Protein AF-A0A1W9L894-F1 (afdb_monomer)

Radius of gyration: 20.33 Å; Cα contacts (8 Å, |Δi|>4): 480; chains: 1; bounding box: 56×42×48 Å

Structure (mmCIF, N/CA/C/O backbone):
data_AF-A0A1W9L894-F1
#
_entry.id   AF-A0A1W9L894-F1
#
loop_
_atom_site.group_PDB
_atom_site.id
_atom_site.type_symbol
_atom_site.label_atom_id
_atom_site.label_alt_id
_atom_site.label_comp_id
_atom_site.label_asym_id
_atom_site.label_entity_id
_atom_site.label_seq_id
_atom_site.pdbx_PDB_ins_code
_atom_site.Cartn_x
_atom_site.Cartn_y
_atom_site.Cartn_z
_atom_site.occupancy
_atom_site.B_iso_or_equiv
_atom_site.auth_seq_id
_atom_site.auth_comp_id
_atom_site.auth_asym_id
_atom_site.auth_atom_id
_atom_site.pdbx_PDB_model_num
ATOM 1 N N . MET A 1 1 ? 22.851 -26.061 -15.746 1.00 48.53 1 MET A N 1
ATOM 2 C CA . MET A 1 1 ? 24.009 -25.728 -14.883 1.00 48.53 1 MET A CA 1
ATOM 3 C C . MET A 1 1 ? 23.726 -24.402 -14.189 1.00 48.53 1 MET A C 1
ATOM 5 O O . MET A 1 1 ? 23.547 -23.416 -14.889 1.00 48.53 1 MET A O 1
ATOM 9 N N . ASN A 1 2 ? 23.648 -24.370 -12.855 1.00 53.56 2 ASN A N 1
ATOM 10 C CA . ASN A 1 2 ? 23.476 -23.120 -12.103 1.00 53.56 2 ASN A CA 1
ATOM 11 C C . ASN A 1 2 ? 24.818 -22.387 -12.005 1.00 53.56 2 ASN A C 1
ATOM 13 O O . ASN A 1 2 ? 25.785 -22.945 -11.485 1.00 53.56 2 ASN A O 1
ATOM 17 N N . LYS A 1 3 ? 24.889 -21.142 -12.485 1.00 59.38 3 LYS A N 1
ATOM 18 C CA . LYS A 1 3 ? 26.087 -20.307 -12.317 1.00 59.38 3 LYS A CA 1
ATOM 19 C C . LYS A 1 3 ? 26.100 -19.703 -10.905 1.00 59.38 3 LYS A C 1
ATOM 21 O O . LYS A 1 3 ? 25.137 -19.067 -10.476 1.00 59.38 3 LYS A O 1
ATOM 26 N N . SER A 1 4 ? 27.184 -19.958 -10.170 1.00 59.28 4 SER A N 1
ATOM 27 C CA . SER A 1 4 ? 27.327 -19.654 -8.738 1.00 59.28 4 SER A CA 1
ATOM 28 C C . SER A 1 4 ? 27.507 -18.157 -8.441 1.00 59.28 4 SER A C 1
ATOM 30 O O . SER A 1 4 ? 28.243 -17.451 -9.128 1.00 59.28 4 SER A O 1
ATOM 32 N N . ILE A 1 5 ? 26.895 -17.708 -7.337 1.00 60.75 5 ILE A N 1
ATOM 33 C CA . ILE A 1 5 ? 27.003 -16.365 -6.721 1.00 60.75 5 ILE A CA 1
ATOM 34 C C . ILE A 1 5 ? 28.444 -16.028 -6.285 1.00 60.75 5 ILE A C 1
ATOM 36 O O . ILE A 1 5 ? 28.770 -14.870 -6.008 1.00 60.75 5 ILE A O 1
ATOM 40 N N . GLN A 1 6 ? 29.312 -17.036 -6.198 1.00 67.19 6 GLN A N 1
ATOM 41 C CA . GLN A 1 6 ? 30.667 -16.905 -5.669 1.00 67.19 6 GLN A CA 1
ATOM 42 C C . GLN A 1 6 ? 31.739 -16.628 -6.729 1.00 67.19 6 GLN A C 1
ATOM 44 O O . GLN A 1 6 ? 32.899 -16.538 -6.356 1.00 67.19 6 GLN A O 1
ATOM 49 N N . ASN A 1 7 ? 31.404 -16.475 -8.018 1.00 76.88 7 ASN A N 1
ATOM 50 C CA . ASN A 1 7 ? 32.406 -16.166 -9.046 1.00 76.88 7 ASN A CA 1
ATOM 51 C C . ASN A 1 7 ? 32.574 -14.635 -9.227 1.00 76.88 7 ASN A C 1
ATOM 53 O O . ASN A 1 7 ? 31.724 -14.007 -9.866 1.00 76.88 7 ASN A O 1
ATOM 57 N N . PRO A 1 8 ? 33.638 -14.008 -8.683 1.00 77.69 8 PRO A N 1
ATOM 58 C CA . PRO A 1 8 ? 33.823 -12.557 -8.745 1.00 77.69 8 PRO A CA 1
ATOM 59 C C . PRO A 1 8 ? 34.072 -12.022 -10.161 1.00 77.69 8 PRO A C 1
ATOM 61 O O . PRO A 1 8 ? 33.595 -10.932 -10.466 1.00 77.69 8 PRO A O 1
ATOM 64 N N . LEU A 1 9 ? 34.732 -12.792 -11.035 1.00 81.00 9 LEU A N 1
ATOM 65 C CA . LEU A 1 9 ? 34.964 -12.406 -12.434 1.00 81.00 9 LEU A CA 1
ATOM 66 C C . LEU A 1 9 ? 33.650 -12.362 -13.218 1.00 81.00 9 LEU A C 1
ATOM 68 O O . LEU A 1 9 ? 33.400 -11.426 -13.973 1.00 81.00 9 LEU A O 1
ATOM 72 N N . LEU A 1 10 ? 32.772 -13.339 -12.970 1.00 80.69 10 LEU A N 1
ATOM 73 C CA . LEU A 1 10 ? 31.433 -13.360 -13.551 1.00 80.69 10 LEU A CA 1
ATOM 74 C C . LEU A 1 10 ? 30.606 -12.155 -13.089 1.00 80.69 10 LEU A C 1
ATOM 76 O O . LEU A 1 10 ? 29.910 -11.552 -13.895 1.00 80.69 10 LEU A O 1
ATOM 80 N N . ILE A 1 11 ? 30.684 -11.786 -11.806 1.00 79.19 11 ILE A N 1
ATOM 81 C CA . ILE A 1 11 ? 29.976 -10.608 -11.286 1.00 79.19 11 ILE A CA 1
ATOM 82 C C . ILE A 1 11 ? 30.472 -9.343 -11.983 1.00 79.19 11 ILE A C 1
ATOM 84 O O . ILE A 1 11 ? 29.651 -8.554 -12.436 1.00 79.19 11 ILE A O 1
ATOM 88 N N . GLU A 1 12 ? 31.785 -9.141 -12.084 1.00 83.62 12 GLU A N 1
ATOM 89 C CA . GLU A 1 12 ? 32.351 -7.937 -12.698 1.00 83.62 12 GLU A CA 1
ATOM 90 C C . GLU A 1 12 ? 31.990 -7.818 -14.183 1.00 83.62 12 GLU A C 1
ATOM 92 O O . GLU A 1 12 ? 31.553 -6.756 -14.622 1.00 83.62 12 GLU A O 1
ATOM 97 N N . GLN A 1 13 ? 32.101 -8.913 -14.937 1.00 85.19 13 GLN A N 1
ATOM 98 C CA . GLN A 1 13 ? 31.738 -8.940 -16.352 1.00 85.19 13 GLN A CA 1
ATOM 99 C C . GLN A 1 13 ? 30.267 -8.555 -16.557 1.00 85.19 13 GLN A C 1
ATOM 101 O O . GLN A 1 13 ? 29.957 -7.650 -17.326 1.00 85.19 13 GLN A O 1
ATOM 106 N N . VAL A 1 14 ? 29.362 -9.202 -15.822 1.00 82.31 14 VAL A N 1
ATOM 107 C CA . VAL A 1 14 ? 27.917 -8.964 -15.948 1.00 82.31 14 VAL A CA 1
ATOM 108 C C . VAL A 1 14 ? 27.562 -7.553 -15.460 1.00 82.31 14 VAL A C 1
ATOM 110 O O . VAL A 1 14 ? 26.660 -6.940 -16.013 1.00 82.31 14 VAL A O 1
ATOM 113 N N . THR A 1 15 ? 28.292 -7.005 -14.479 1.00 81.12 15 THR A N 1
ATOM 114 C CA . THR A 1 15 ? 28.112 -5.616 -14.007 1.00 81.12 15 THR A CA 1
ATOM 115 C C . THR A 1 15 ? 28.415 -4.615 -15.119 1.00 81.12 15 THR A C 1
ATOM 117 O O . THR A 1 15 ? 27.578 -3.762 -15.386 1.00 81.12 15 THR A O 1
ATOM 120 N N . LYS A 1 16 ? 29.536 -4.768 -15.835 1.00 81.44 16 LYS A N 1
ATOM 121 C CA . LYS A 1 16 ? 29.888 -3.883 -16.962 1.00 81.44 16 LYS A CA 1
ATOM 122 C C . LYS A 1 16 ? 28.875 -3.953 -18.102 1.00 81.44 16 LYS A C 1
ATOM 124 O O . LYS A 1 16 ? 28.558 -2.942 -18.719 1.00 81.44 16 LYS A O 1
ATOM 129 N N . GLU A 1 17 ? 28.355 -5.146 -18.383 1.00 82.69 17 GLU A N 1
ATOM 130 C CA . GLU A 1 17 ? 27.317 -5.315 -19.402 1.00 82.69 17 GLU A CA 1
ATOM 131 C C . GLU A 1 17 ? 26.021 -4.606 -18.996 1.00 82.69 17 GLU A C 1
ATOM 133 O O . GLU A 1 17 ? 25.415 -3.935 -19.824 1.00 82.69 17 GLU A O 1
ATOM 138 N N . VAL A 1 18 ? 25.639 -4.689 -17.720 1.00 74.69 18 VAL A N 1
ATOM 139 C CA . VAL A 1 18 ? 24.469 -4.001 -17.163 1.00 74.69 18 VAL A CA 1
ATOM 140 C C . VAL A 1 18 ? 24.633 -2.478 -17.172 1.00 74.69 18 VAL A C 1
ATOM 142 O O . VAL A 1 18 ? 23.699 -1.773 -17.539 1.00 74.69 18 VAL A O 1
ATOM 145 N N . GLU A 1 19 ? 25.813 -1.965 -16.819 1.00 73.50 19 GLU A N 1
ATOM 146 C CA . GLU A 1 19 ? 26.134 -0.528 -16.854 1.00 73.50 19 GLU A CA 1
ATOM 147 C C . GLU A 1 19 ? 26.086 0.056 -18.277 1.00 73.50 19 GLU A C 1
ATOM 149 O O . GLU A 1 19 ? 25.898 1.257 -18.452 1.00 73.50 19 GLU A O 1
ATOM 154 N N . SER A 1 20 ? 26.236 -0.788 -19.304 1.00 74.50 20 SER A N 1
ATOM 155 C CA . SER A 1 20 ? 26.145 -0.373 -20.709 1.00 74.50 20 SER A CA 1
ATOM 156 C C . SER A 1 20 ? 24.707 -0.221 -21.228 1.00 74.50 20 SER A C 1
ATOM 158 O O . SER A 1 20 ? 24.500 0.333 -22.313 1.00 74.50 20 SER A O 1
ATOM 160 N N . LEU A 1 21 ? 23.712 -0.706 -20.475 1.00 70.19 21 LEU A N 1
ATOM 161 C CA . LEU A 1 21 ? 22.304 -0.701 -20.873 1.00 70.19 21 LEU A CA 1
ATOM 162 C C . LEU A 1 21 ? 21.696 0.685 -20.657 1.00 70.19 21 LEU A C 1
ATOM 164 O O . LEU A 1 21 ? 21.834 1.288 -19.595 1.00 70.19 21 LEU A O 1
ATOM 168 N N . LYS A 1 22 ? 21.012 1.197 -21.683 1.00 59.44 22 LYS A N 1
ATOM 169 C CA . LYS A 1 22 ? 20.518 2.583 -21.707 1.00 59.44 22 LYS A CA 1
ATOM 170 C C . LYS A 1 22 ? 19.043 2.708 -21.353 1.00 59.44 22 LYS A C 1
ATOM 172 O O . LYS A 1 22 ? 18.586 3.804 -21.044 1.00 59.44 22 LYS A O 1
ATOM 177 N N . THR A 1 23 ? 18.297 1.609 -21.422 1.00 54.12 23 THR A N 1
ATOM 178 C CA . THR A 1 23 ? 16.850 1.592 -21.203 1.00 54.12 23 THR A CA 1
ATOM 179 C C . THR A 1 23 ? 16.442 0.469 -20.249 1.00 54.12 23 THR A C 1
ATOM 181 O O . THR A 1 23 ? 17.139 -0.539 -20.102 1.00 54.12 23 THR A O 1
ATOM 184 N N . GLY A 1 24 ? 15.277 0.616 -19.609 1.00 53.41 24 GLY A N 1
ATOM 185 C CA . GLY A 1 24 ? 14.685 -0.449 -18.791 1.00 53.41 24 GLY A CA 1
ATOM 186 C C . GLY A 1 24 ? 14.319 -1.704 -19.600 1.00 53.41 24 GLY A C 1
ATOM 187 O O . GLY A 1 24 ? 14.354 -2.812 -19.065 1.00 53.41 24 GLY A O 1
ATOM 188 N N . GLU A 1 25 ? 14.032 -1.548 -20.896 1.00 52.69 25 GLU A N 1
ATOM 189 C CA . GLU A 1 25 ? 13.766 -2.652 -21.825 1.00 52.69 25 GLU A CA 1
ATOM 190 C C . GLU A 1 25 ? 15.034 -3.471 -22.115 1.00 52.69 25 GLU A C 1
ATOM 192 O O . GLU A 1 25 ? 15.002 -4.704 -22.062 1.00 52.69 25 GLU A O 1
ATOM 197 N N . ASP A 1 26 ? 16.167 -2.798 -22.343 1.00 62.00 26 ASP A N 1
ATOM 198 C CA . ASP A 1 26 ? 17.469 -3.450 -22.518 1.00 62.00 26 ASP A CA 1
ATOM 199 C C . ASP A 1 26 ? 17.859 -4.228 -21.258 1.00 62.00 26 ASP A C 1
ATOM 201 O O . ASP A 1 26 ? 18.274 -5.389 -21.337 1.00 62.00 26 ASP A O 1
ATOM 205 N N . LEU A 1 27 ? 17.652 -3.614 -20.086 1.00 68.31 27 LEU A N 1
ATOM 206 C CA . LEU A 1 27 ? 17.880 -4.244 -18.789 1.00 68.31 27 LEU A CA 1
ATOM 207 C C . LEU A 1 27 ? 17.039 -5.507 -18.608 1.00 68.31 27 LEU A C 1
ATOM 209 O O . LEU A 1 27 ? 17.557 -6.540 -18.187 1.00 68.31 27 LEU A O 1
ATOM 213 N N . TYR A 1 28 ? 15.764 -5.483 -18.978 1.00 62.12 28 TYR A N 1
ATOM 214 C CA . TYR A 1 28 ? 14.935 -6.679 -18.906 1.00 62.12 28 TYR A CA 1
ATOM 215 C C . TYR A 1 28 ? 15.383 -7.795 -19.836 1.00 62.12 28 TYR A C 1
ATOM 217 O O . TYR A 1 28 ? 15.539 -8.934 -19.393 1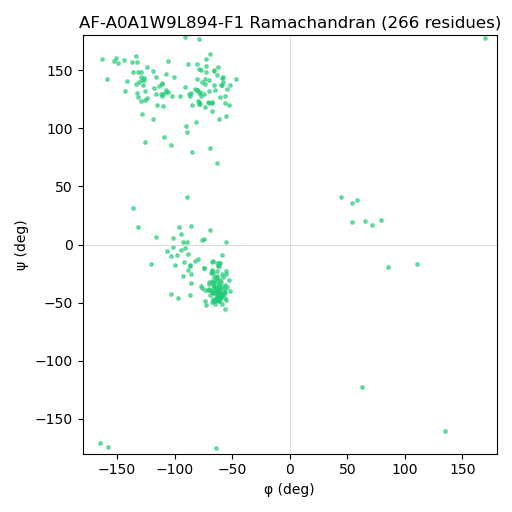.00 62.12 28 TYR A O 1
ATOM 225 N N . ARG A 1 29 ? 15.575 -7.488 -21.126 1.00 66.75 29 ARG A N 1
ATOM 226 C CA . ARG A 1 29 ? 15.983 -8.485 -22.124 1.00 66.75 29 ARG A CA 1
ATOM 227 C C . ARG A 1 29 ? 17.285 -9.146 -21.702 1.00 66.75 29 ARG A C 1
ATOM 229 O O . ARG A 1 29 ? 17.418 -10.368 -21.787 1.00 66.75 29 ARG A O 1
ATOM 236 N N . PHE A 1 30 ? 18.203 -8.342 -21.172 1.00 76.31 30 PHE A N 1
ATOM 237 C CA . PHE A 1 30 ? 19.426 -8.819 -20.559 1.00 76.31 30 PHE A CA 1
ATOM 238 C C . PHE A 1 30 ? 19.144 -9.814 -19.427 1.00 76.31 30 PHE A C 1
ATOM 240 O O . PHE A 1 30 ? 19.619 -10.947 -19.469 1.00 76.31 30 PHE A O 1
ATOM 247 N N . LEU A 1 31 ? 18.340 -9.440 -18.434 1.00 69.94 31 LEU A N 1
ATOM 248 C CA . LEU A 1 31 ? 18.065 -10.283 -17.266 1.00 69.94 31 LEU A CA 1
ATOM 249 C C . LEU A 1 31 ? 17.335 -11.577 -17.616 1.00 69.94 31 LEU A C 1
ATOM 251 O O . LEU A 1 31 ? 17.682 -12.627 -17.075 1.00 69.94 31 LEU A O 1
ATOM 255 N N . MET A 1 32 ? 16.371 -11.522 -18.534 1.00 65.19 32 MET A N 1
ATOM 256 C CA . MET A 1 32 ? 15.657 -12.702 -19.022 1.00 65.19 32 MET A CA 1
ATOM 257 C C . MET A 1 32 ? 16.606 -13.652 -19.746 1.00 65.19 32 MET A C 1
ATOM 259 O O . MET A 1 32 ? 16.656 -14.834 -19.408 1.00 65.19 32 MET A O 1
ATOM 263 N N . SER A 1 33 ? 17.450 -13.123 -20.637 1.00 75.06 33 SER A N 1
ATOM 264 C CA . SER A 1 33 ? 18.507 -13.899 -21.290 1.00 75.06 33 SER A CA 1
ATOM 265 C C . SER A 1 33 ? 19.463 -14.529 -20.270 1.00 75.06 33 SER A C 1
ATOM 267 O O . SER A 1 33 ? 19.807 -15.708 -20.367 1.00 75.06 33 SER A O 1
ATOM 269 N N . ARG A 1 34 ? 19.872 -13.801 -19.221 1.00 77.81 34 ARG A N 1
ATOM 270 C CA . ARG A 1 34 ? 20.726 -14.362 -18.159 1.00 77.81 34 ARG A CA 1
ATOM 271 C C . ARG A 1 34 ? 20.010 -15.441 -17.348 1.00 77.81 34 ARG A C 1
ATOM 273 O O . ARG A 1 34 ? 20.621 -16.468 -17.056 1.00 77.81 34 ARG A O 1
ATOM 280 N N . LYS A 1 35 ? 18.724 -15.276 -17.042 1.00 67.56 35 LYS A N 1
ATOM 281 C CA . LYS A 1 35 ? 17.924 -16.302 -16.361 1.00 67.56 35 LYS A CA 1
ATOM 282 C C . LYS A 1 35 ? 17.830 -17.588 -17.189 1.00 67.56 35 LYS A C 1
ATOM 284 O O . LYS A 1 35 ? 18.074 -18.667 -16.653 1.00 67.56 35 LYS A O 1
ATOM 289 N N . GLU A 1 36 ? 17.552 -17.483 -18.488 1.00 71.19 36 GLU A N 1
ATOM 290 C CA . GLU A 1 36 ? 17.526 -18.630 -19.413 1.00 71.19 36 GL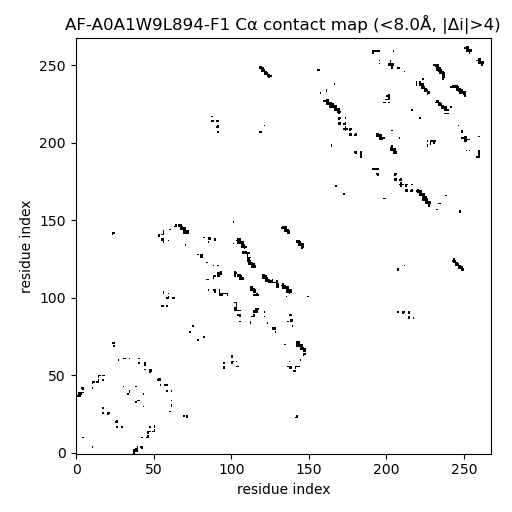U A CA 1
ATOM 291 C C . GLU A 1 36 ? 18.886 -19.335 -19.498 1.00 71.19 36 GLU A C 1
ATOM 293 O O . GLU A 1 36 ? 18.960 -20.557 -19.603 1.00 71.19 36 GLU A O 1
ATOM 298 N N . ASN A 1 37 ? 19.970 -18.578 -19.324 1.00 76.50 37 ASN A N 1
ATOM 299 C CA . ASN A 1 37 ? 21.338 -19.086 -19.259 1.00 76.50 37 ASN A CA 1
ATOM 300 C C . ASN A 1 37 ? 21.782 -19.552 -17.852 1.00 76.50 37 ASN A C 1
ATOM 302 O O . ASN A 1 37 ? 22.983 -19.708 -17.601 1.00 76.50 37 ASN A O 1
ATOM 306 N N . GLY A 1 38 ? 20.845 -19.771 -16.920 1.00 72.19 38 GLY A N 1
ATOM 307 C CA . GLY A 1 38 ? 21.106 -20.397 -15.616 1.00 72.19 38 GLY A CA 1
ATOM 308 C C . GLY A 1 38 ? 21.719 -19.480 -14.551 1.00 72.19 38 GLY A C 1
ATOM 309 O O . GLY A 1 38 ? 22.341 -19.968 -13.601 1.00 72.19 38 GLY A O 1
ATOM 310 N N . TYR A 1 39 ? 21.585 -18.158 -14.700 1.00 75.31 39 TYR A N 1
ATOM 311 C CA . TYR A 1 39 ? 21.987 -17.194 -13.674 1.00 75.31 39 TYR A CA 1
ATOM 312 C C . TYR A 1 39 ? 20.922 -17.145 -12.576 1.00 75.31 39 TYR A C 1
ATOM 314 O O . TYR A 1 39 ? 19.729 -17.024 -12.848 1.00 75.31 39 TYR A O 1
ATOM 322 N N . THR A 1 40 ? 21.355 -17.232 -11.319 1.00 70.44 40 THR A N 1
ATOM 323 C CA . THR A 1 40 ? 20.442 -17.209 -10.168 1.00 70.44 40 THR A CA 1
ATOM 324 C C . THR A 1 40 ? 19.994 -15.787 -9.832 1.00 70.44 40 THR A C 1
ATOM 326 O O . THR A 1 40 ? 20.754 -14.830 -10.002 1.00 70.44 40 THR A O 1
ATOM 329 N N . SER A 1 41 ? 18.793 -15.645 -9.264 1.00 64.19 41 SER A N 1
ATOM 330 C CA . SER A 1 41 ? 18.258 -14.353 -8.808 1.00 64.19 41 SER A CA 1
ATOM 331 C C . SER A 1 41 ? 19.204 -13.647 -7.832 1.00 64.19 41 SER A C 1
ATOM 333 O O . SER A 1 41 ? 19.393 -12.440 -7.909 1.00 64.19 41 SER A O 1
ATOM 335 N N . ALA A 1 42 ? 19.879 -14.399 -6.960 1.00 66.50 42 ALA A N 1
ATOM 336 C CA . ALA A 1 42 ? 20.835 -13.846 -6.005 1.00 66.50 42 ALA A CA 1
ATOM 337 C C . ALA A 1 42 ? 22.133 -13.329 -6.659 1.00 66.50 42 ALA A C 1
ATOM 339 O O . ALA A 1 42 ? 22.686 -12.325 -6.207 1.00 66.50 42 ALA A O 1
ATOM 340 N N . LEU A 1 43 ? 22.609 -13.966 -7.738 1.00 72.56 43 LEU A N 1
ATOM 341 C CA . LEU A 1 43 ? 23.748 -13.465 -8.514 1.00 72.56 43 LEU A CA 1
ATOM 342 C C . LEU A 1 43 ? 23.375 -12.153 -9.213 1.00 72.56 43 LEU A C 1
ATOM 344 O O . LEU A 1 43 ? 24.118 -11.177 -9.117 1.00 72.56 43 LEU A O 1
ATOM 348 N N . LEU A 1 44 ? 22.206 -12.117 -9.858 1.00 71.12 44 LEU A N 1
ATOM 349 C CA . LEU A 1 44 ? 21.707 -10.924 -10.540 1.00 71.12 44 LEU A CA 1
ATOM 350 C C . LEU A 1 44 ? 21.491 -9.771 -9.549 1.00 71.12 44 LEU A C 1
ATOM 352 O O . LEU A 1 44 ? 22.019 -8.688 -9.768 1.00 71.12 44 LEU A O 1
ATOM 356 N N . SER A 1 45 ? 20.875 -10.008 -8.387 1.00 68.19 45 SER A N 1
ATOM 357 C CA . SER A 1 45 ? 20.741 -8.988 -7.331 1.00 68.19 45 SER A CA 1
ATOM 358 C C . SER A 1 45 ? 22.082 -8.400 -6.869 1.00 68.19 45 SER A C 1
ATOM 360 O O . SER A 1 45 ? 22.161 -7.215 -6.534 1.00 68.19 45 SER A O 1
ATOM 362 N N . LYS A 1 46 ? 23.154 -9.203 -6.845 1.00 72.69 46 LYS A N 1
ATOM 363 C CA . LYS A 1 46 ? 24.500 -8.750 -6.460 1.00 72.69 46 LYS A CA 1
ATOM 364 C C . LYS A 1 46 ? 25.154 -7.886 -7.541 1.00 72.69 46 LYS A C 1
ATOM 366 O O . LYS A 1 46 ? 25.792 -6.894 -7.198 1.00 72.69 46 LYS A O 1
ATOM 371 N N . VAL A 1 47 ? 24.967 -8.241 -8.812 1.00 75.75 47 VAL A N 1
ATOM 372 C CA . VAL A 1 47 ? 25.408 -7.447 -9.971 1.00 75.75 47 VAL A CA 1
ATOM 373 C C . VAL A 1 47 ? 24.725 -6.079 -9.971 1.00 75.75 47 VAL A C 1
ATOM 375 O O . VAL A 1 47 ? 25.397 -5.056 -10.024 1.00 75.75 47 VAL A O 1
ATOM 378 N N . MET A 1 48 ? 23.405 -6.052 -9.798 1.00 69.62 48 MET A N 1
ATOM 379 C CA . MET A 1 48 ? 22.619 -4.813 -9.813 1.00 69.62 48 MET A CA 1
ATOM 380 C C . MET A 1 48 ? 23.010 -3.866 -8.679 1.00 69.62 48 MET A C 1
ATOM 382 O O . MET A 1 48 ? 23.215 -2.677 -8.907 1.00 69.62 48 MET A O 1
ATOM 386 N N . LYS A 1 49 ? 23.216 -4.408 -7.467 1.00 68.69 49 LYS A N 1
ATOM 387 C CA . LYS A 1 49 ? 23.724 -3.629 -6.327 1.00 68.69 49 LYS A CA 1
ATOM 388 C C . LYS A 1 49 ? 25.074 -2.975 -6.643 1.00 68.69 49 LYS A C 1
ATOM 390 O O . LYS A 1 49 ? 25.338 -1.880 -6.159 1.00 68.69 49 LYS A O 1
ATOM 395 N N . ARG A 1 50 ? 25.934 -3.663 -7.397 1.00 73.19 50 ARG A N 1
ATOM 396 C CA . ARG A 1 50 ? 27.270 -3.176 -7.753 1.00 73.19 50 ARG A CA 1
ATOM 397 C C . ARG A 1 50 ? 27.227 -2.121 -8.859 1.00 73.19 50 ARG A C 1
ATOM 399 O O . ARG A 1 50 ? 27.984 -1.169 -8.768 1.00 73.19 50 ARG A O 1
ATOM 406 N N . ALA A 1 51 ? 26.306 -2.254 -9.811 1.00 66.12 51 ALA A N 1
ATOM 407 C CA . ALA A 1 51 ? 26.059 -1.281 -10.878 1.00 66.12 51 ALA A CA 1
ATOM 408 C C . ALA A 1 51 ? 25.321 -0.009 -10.404 1.00 66.12 51 ALA A C 1
ATOM 410 O O . ALA A 1 51 ? 24.923 0.807 -11.226 1.00 66.12 51 ALA A O 1
ATOM 411 N N . HIS A 1 52 ? 25.061 0.139 -9.097 1.00 65.44 52 HIS A N 1
ATOM 412 C CA . HIS A 1 52 ? 24.238 1.215 -8.526 1.00 65.44 52 HIS A CA 1
ATOM 413 C C . HIS A 1 52 ? 22.833 1.344 -9.135 1.00 65.44 52 HIS A C 1
ATOM 415 O O . HIS A 1 52 ? 22.170 2.364 -8.964 1.00 65.44 52 HIS A O 1
ATOM 421 N N . LEU A 1 53 ? 22.343 0.294 -9.793 1.00 57.53 53 LEU A N 1
ATOM 422 C CA . LEU A 1 53 ? 20.984 0.262 -10.304 1.00 57.53 53 LEU A CA 1
ATOM 423 C C . LEU A 1 53 ? 20.024 -0.097 -9.166 1.00 57.53 53 LEU A C 1
ATOM 425 O O . LEU A 1 53 ? 20.363 -0.929 -8.311 1.00 57.53 53 LEU A O 1
ATOM 429 N N . PRO A 1 54 ? 18.824 0.510 -9.125 1.00 49.69 54 PRO A N 1
ATOM 430 C CA . PRO A 1 54 ? 17.854 0.208 -8.089 1.00 49.69 54 PRO A CA 1
ATOM 431 C C . PRO A 1 54 ? 17.566 -1.298 -8.098 1.00 49.69 54 PRO A C 1
ATOM 433 O O . PRO A 1 54 ? 17.133 -1.861 -9.098 1.00 49.69 54 PRO A O 1
ATOM 436 N N . LYS A 1 55 ? 17.809 -1.970 -6.961 1.00 43.94 55 LYS A N 1
ATOM 437 C CA . LYS A 1 55 ? 17.480 -3.400 -6.755 1.00 43.94 55 LYS A CA 1
ATOM 438 C C . LYS A 1 55 ? 16.002 -3.711 -7.019 1.00 43.94 55 LYS A C 1
ATOM 440 O O . LYS A 1 55 ? 15.621 -4.863 -7.227 1.00 43.94 55 LYS A O 1
ATOM 445 N N . VAL A 1 56 ? 15.185 -2.677 -6.908 1.00 42.72 56 VAL A N 1
ATOM 446 C CA . VAL A 1 56 ? 13.753 -2.738 -6.693 1.00 42.72 56 VAL A CA 1
ATOM 447 C C . VAL A 1 56 ? 13.076 -2.912 -8.053 1.00 42.72 56 VAL A C 1
ATOM 449 O O . VAL A 1 56 ? 13.296 -2.132 -8.968 1.00 42.72 56 VAL A O 1
ATOM 452 N N . GLY A 1 57 ? 12.330 -4.003 -8.218 1.00 44.59 57 GLY A N 1
ATOM 453 C CA . GLY A 1 57 ? 11.618 -4.345 -9.459 1.00 44.59 57 GLY A CA 1
ATOM 454 C C . GLY A 1 57 ? 12.136 -5.524 -10.250 1.00 44.59 57 GLY A C 1
ATOM 455 O O . GLY A 1 57 ? 11.384 -6.139 -10.994 1.00 44.59 57 GLY A O 1
ATOM 456 N N . LEU A 1 58 ? 13.356 -5.962 -9.979 1.00 49.81 58 LEU A N 1
ATOM 457 C CA . LEU A 1 58 ? 14.001 -7.011 -10.766 1.00 49.81 58 LEU A CA 1
ATOM 458 C C . LEU A 1 58 ? 13.632 -8.419 -10.294 1.00 49.81 58 LEU A C 1
ATOM 460 O O . LEU A 1 58 ? 13.508 -9.335 -11.102 1.00 49.81 58 LEU A O 1
ATOM 464 N N . ILE A 1 59 ? 13.409 -8.602 -8.988 1.00 48.16 59 ILE A N 1
ATOM 465 C CA . ILE A 1 59 ? 12.953 -9.882 -8.428 1.00 48.16 59 ILE A CA 1
ATOM 466 C C . ILE A 1 59 ? 11.562 -10.244 -8.974 1.00 48.16 59 ILE A C 1
ATOM 468 O O . ILE A 1 59 ? 11.401 -11.384 -9.418 1.00 48.16 59 ILE A O 1
ATOM 472 N N . PRO A 1 60 ? 10.593 -9.311 -9.049 1.00 48.25 60 PRO A N 1
ATOM 473 C CA . PRO A 1 60 ? 9.351 -9.560 -9.767 1.00 48.25 60 PRO A CA 1
ATOM 474 C C . PRO A 1 60 ? 9.536 -9.876 -11.254 1.00 48.25 60 PRO A C 1
ATOM 476 O O . PRO A 1 60 ? 8.989 -10.874 -11.709 1.00 48.25 60 PRO A O 1
ATOM 479 N N . MET A 1 61 ? 10.374 -9.133 -11.990 1.00 51.69 61 MET A N 1
ATOM 480 C CA . MET A 1 61 ? 10.654 -9.403 -13.416 1.00 51.69 61 MET A CA 1
ATOM 481 C C . MET A 1 61 ? 11.248 -10.793 -13.657 1.00 51.69 61 MET A C 1
ATOM 483 O O . MET A 1 61 ? 10.925 -11.454 -14.639 1.00 51.69 61 MET A O 1
ATOM 487 N N . LEU A 1 62 ? 12.113 -11.256 -12.752 1.00 49.28 62 LEU A N 1
ATOM 488 C CA . LEU A 1 62 ? 12.753 -12.565 -12.842 1.00 49.28 62 LEU A CA 1
ATOM 489 C C . LEU A 1 62 ? 11.813 -13.717 -12.499 1.00 49.28 62 LEU A C 1
ATOM 491 O O . LEU A 1 62 ? 12.114 -14.840 -12.882 1.00 49.28 62 LEU A O 1
ATOM 495 N N . HIS A 1 63 ? 10.710 -13.494 -11.789 1.00 50.22 63 HIS A N 1
ATOM 496 C CA . HIS A 1 63 ? 9.720 -14.540 -11.485 1.00 50.22 63 HIS A CA 1
ATOM 497 C C . HIS A 1 63 ? 8.431 -14.381 -12.291 1.00 50.22 63 HIS A C 1
ATOM 499 O O . HIS A 1 63 ? 7.583 -15.270 -12.263 1.00 50.22 63 HIS A O 1
ATOM 505 N N . ALA A 1 64 ? 8.326 -13.294 -13.050 1.00 49.12 64 ALA A N 1
ATOM 506 C CA . ALA A 1 64 ? 7.237 -13.035 -13.956 1.00 49.12 64 ALA A CA 1
ATOM 507 C C . ALA A 1 64 ? 7.094 -14.130 -15.030 1.00 49.12 64 ALA A C 1
ATOM 509 O O . ALA A 1 64 ? 8.096 -14.649 -15.544 1.00 49.12 64 ALA A O 1
ATOM 510 N N . PRO A 1 65 ? 5.854 -14.473 -15.410 1.00 51.22 65 PRO A N 1
ATOM 511 C CA . PRO A 1 65 ? 5.589 -15.350 -16.543 1.00 51.22 65 PRO A CA 1
ATOM 512 C C . PRO A 1 65 ? 6.103 -14.738 -17.857 1.00 51.22 65 PRO A C 1
ATOM 514 O O . PRO A 1 65 ? 6.183 -13.523 -18.011 1.00 51.22 65 PRO A O 1
ATOM 517 N N . LYS A 1 66 ? 6.440 -15.594 -18.834 1.00 49.00 66 LYS A N 1
ATOM 518 C CA . LYS A 1 66 ? 7.038 -15.214 -20.136 1.00 49.00 66 LYS A CA 1
ATOM 519 C C . LYS A 1 66 ? 6.188 -14.254 -20.988 1.00 49.00 66 LYS A C 1
ATOM 521 O O . LYS A 1 66 ? 6.657 -13.780 -22.014 1.00 49.00 66 LYS A O 1
ATOM 526 N N . THR A 1 67 ? 4.946 -14.000 -20.591 1.00 48.09 67 THR A N 1
ATOM 527 C CA . THR A 1 67 ? 3.967 -13.148 -21.277 1.00 48.09 67 THR A CA 1
ATOM 528 C C . THR A 1 67 ? 4.022 -11.680 -20.850 1.00 48.09 67 THR A C 1
ATOM 530 O O . THR A 1 67 ? 3.212 -10.881 -21.315 1.00 48.09 67 THR A O 1
ATOM 533 N N . LEU A 1 68 ? 4.950 -11.317 -19.963 1.00 50.81 68 LEU A N 1
ATOM 534 C CA . LEU A 1 68 ? 5.030 -9.984 -19.390 1.00 50.81 68 LEU A CA 1
ATOM 535 C C . LEU A 1 68 ? 5.425 -8.939 -20.451 1.00 50.81 68 LEU A C 1
ATOM 537 O O . LEU A 1 68 ? 6.535 -8.972 -20.985 1.00 50.81 68 LEU A O 1
ATOM 541 N N . LYS A 1 69 ? 4.522 -8.000 -20.758 1.00 54.53 69 LYS A N 1
ATOM 542 C CA . LYS A 1 69 ? 4.850 -6.837 -21.595 1.00 54.53 69 LYS A CA 1
ATOM 543 C C . LYS A 1 69 ? 5.558 -5.792 -20.737 1.00 54.53 69 LYS A C 1
ATOM 545 O O . LYS A 1 69 ? 5.093 -5.473 -19.643 1.00 54.53 69 LYS A O 1
ATOM 550 N N . ILE A 1 70 ? 6.668 -5.259 -21.238 1.00 55.69 70 ILE A N 1
ATOM 551 C CA . ILE A 1 70 ? 7.284 -4.060 -20.667 1.00 55.69 70 ILE A CA 1
ATOM 552 C C . ILE A 1 70 ? 6.650 -2.853 -21.307 1.00 55.69 70 ILE A C 1
ATOM 554 O O . ILE A 1 70 ? 6.578 -2.768 -22.532 1.00 55.69 70 ILE A O 1
ATOM 558 N N . VAL A 1 71 ? 6.211 -1.936 -20.458 1.00 57.53 71 VAL A N 1
ATOM 559 C CA . VAL A 1 71 ? 5.644 -0.668 -20.883 1.00 57.53 71 VAL A CA 1
ATOM 560 C C . VAL A 1 71 ? 6.697 0.412 -20.611 1.00 57.53 71 VAL A C 1
ATOM 562 O O . VAL A 1 71 ? 7.308 0.413 -19.539 1.00 57.53 71 VAL A O 1
ATOM 565 N N . PRO A 1 72 ? 7.000 1.293 -21.579 1.00 55.34 72 PRO A N 1
ATOM 566 C CA . PRO A 1 72 ? 7.846 2.452 -21.330 1.00 55.34 72 PRO A CA 1
ATOM 567 C C . PRO A 1 72 ? 7.243 3.321 -20.225 1.00 55.34 72 PRO A C 1
ATOM 569 O O . PRO A 1 72 ? 6.027 3.487 -20.165 1.00 55.34 72 PRO A O 1
ATOM 572 N N . PHE A 1 73 ? 8.088 3.915 -19.382 1.00 62.16 73 PHE A N 1
ATOM 573 C CA . PHE A 1 73 ? 7.605 4.836 -18.359 1.00 62.16 73 PHE A CA 1
ATOM 574 C C . PHE A 1 73 ? 6.864 6.024 -18.983 1.00 62.16 73 PHE A C 1
ATOM 576 O O . PHE A 1 73 ? 7.385 6.629 -19.930 1.00 62.16 73 PHE A O 1
ATOM 583 N N . PRO A 1 74 ? 5.717 6.436 -18.417 1.00 65.12 74 PRO A N 1
ATOM 584 C CA . PRO A 1 74 ? 5.196 7.760 -18.704 1.00 65.12 74 PRO A CA 1
ATOM 585 C C . PRO A 1 74 ? 6.241 8.800 -18.284 1.00 65.12 74 PRO A C 1
ATOM 587 O O . PRO A 1 74 ? 6.874 8.678 -17.237 1.00 65.12 74 PRO A O 1
ATOM 590 N N . LYS A 1 75 ? 6.461 9.833 -19.100 1.00 69.06 75 LYS A N 1
ATOM 591 C CA . LYS A 1 75 ? 7.440 10.874 -18.760 1.00 69.06 75 LYS A CA 1
ATOM 592 C C . LYS A 1 75 ? 7.029 11.556 -17.458 1.00 69.06 75 LYS A C 1
ATOM 594 O O . LYS A 1 75 ? 5.905 12.053 -17.357 1.00 69.06 75 LYS A O 1
ATOM 599 N N . ARG A 1 76 ? 7.948 11.609 -16.490 1.00 71.31 76 ARG A N 1
ATOM 600 C CA . ARG A 1 76 ? 7.694 12.153 -15.147 1.00 71.31 76 ARG A CA 1
ATOM 601 C C . ARG A 1 76 ? 7.183 13.589 -15.182 1.00 71.31 76 ARG A C 1
ATOM 603 O O . ARG A 1 76 ? 6.235 13.907 -14.476 1.00 71.31 76 ARG A O 1
ATOM 610 N N . ASP A 1 77 ? 7.753 14.417 -16.048 1.00 73.31 77 ASP A N 1
ATOM 611 C CA . ASP A 1 77 ? 7.403 15.837 -16.183 1.00 73.31 77 ASP A CA 1
ATOM 612 C C . ASP A 1 77 ? 5.944 16.034 -16.632 1.00 73.31 77 ASP A C 1
ATOM 614 O O . ASP A 1 77 ? 5.286 16.994 -16.242 1.00 73.31 77 ASP A O 1
ATOM 618 N N . GLU A 1 78 ? 5.428 15.093 -17.425 1.00 77.12 78 GLU A N 1
ATOM 619 C CA . GLU A 1 78 ? 4.069 15.105 -17.974 1.00 77.12 78 GLU A CA 1
ATOM 620 C C . GLU A 1 78 ? 3.066 14.365 -17.061 1.00 77.12 78 GLU A C 1
ATOM 622 O O . GLU A 1 78 ? 1.860 14.521 -17.227 1.00 77.12 78 GLU A O 1
ATOM 627 N N . ASN A 1 79 ? 3.550 13.573 -16.093 1.00 76.38 79 ASN A N 1
ATOM 628 C CA . ASN A 1 79 ? 2.753 12.637 -15.282 1.00 76.38 79 ASN A CA 1
ATOM 629 C C . ASN A 1 79 ? 3.125 12.692 -13.785 1.00 76.38 79 ASN A C 1
ATOM 631 O O . ASN A 1 79 ? 3.092 11.688 -13.074 1.00 76.38 79 ASN A O 1
ATOM 635 N N . ALA A 1 80 ? 3.542 13.858 -13.287 1.00 77.06 80 ALA A N 1
ATOM 636 C CA . ALA A 1 80 ? 4.075 14.006 -11.929 1.00 77.06 80 ALA A CA 1
ATOM 637 C C . ALA A 1 80 ? 3.092 13.555 -10.830 1.00 77.06 80 ALA A C 1
ATOM 639 O O . ALA A 1 80 ? 3.503 13.124 -9.754 1.00 77.06 80 ALA A O 1
ATOM 640 N N . ASP A 1 81 ? 1.791 13.631 -11.095 1.00 78.31 81 ASP A N 1
ATOM 641 C CA . ASP A 1 81 ? 0.726 13.214 -10.191 1.00 78.31 81 ASP A CA 1
ATOM 642 C C . ASP A 1 81 ? 0.725 11.703 -9.920 1.00 78.31 81 ASP A C 1
ATOM 644 O O . ASP A 1 81 ? 0.728 11.313 -8.752 1.00 78.31 81 ASP A O 1
ATOM 648 N N . ILE A 1 82 ? 0.797 10.847 -10.947 1.00 78.81 82 ILE A N 1
ATOM 649 C CA . ILE A 1 82 ? 0.880 9.391 -10.737 1.00 78.81 82 ILE A CA 1
ATOM 650 C C . ILE A 1 82 ? 2.191 9.001 -10.057 1.00 78.81 82 ILE A C 1
ATOM 652 O O . ILE A 1 82 ? 2.179 8.147 -9.173 1.00 78.81 82 ILE A O 1
ATOM 656 N N . TYR A 1 83 ? 3.302 9.670 -10.376 1.00 77.50 83 TYR A N 1
ATOM 657 C CA . TYR A 1 83 ? 4.570 9.440 -9.680 1.00 77.50 83 TYR A CA 1
ATOM 658 C C . TYR A 1 83 ? 4.454 9.751 -8.188 1.00 77.50 83 TYR A C 1
ATOM 660 O O . TYR A 1 83 ? 4.832 8.921 -7.368 1.00 77.50 83 TYR A O 1
ATOM 668 N N . ASN A 1 84 ? 3.853 10.885 -7.821 1.00 79.75 84 ASN A N 1
ATOM 669 C CA . ASN A 1 84 ? 3.626 11.235 -6.417 1.00 79.75 84 ASN A CA 1
ATOM 670 C C . ASN A 1 84 ? 2.741 10.202 -5.701 1.00 79.75 84 ASN A C 1
ATOM 672 O O . ASN A 1 84 ? 2.998 9.858 -4.546 1.00 79.75 84 ASN A O 1
ATOM 676 N N . VAL A 1 85 ? 1.710 9.692 -6.382 1.00 81.69 85 VAL A N 1
ATOM 677 C CA . VAL A 1 85 ? 0.817 8.649 -5.856 1.00 81.69 85 VAL A CA 1
ATOM 678 C C . VAL A 1 85 ? 1.577 7.336 -5.647 1.00 81.69 85 VAL A C 1
ATOM 680 O O . VAL A 1 85 ? 1.497 6.747 -4.569 1.00 81.69 85 VAL A O 1
ATOM 683 N N . VAL A 1 86 ? 2.350 6.884 -6.637 1.00 79.56 86 VAL A N 1
ATOM 684 C CA . VAL A 1 86 ? 3.147 5.654 -6.537 1.00 79.56 86 VAL A CA 1
ATOM 685 C C . VAL A 1 86 ? 4.211 5.790 -5.446 1.00 79.56 86 VAL A C 1
ATOM 687 O O . VAL A 1 86 ? 4.291 4.923 -4.578 1.00 79.56 86 VAL A O 1
ATOM 690 N N . GLU A 1 87 ? 4.971 6.888 -5.413 1.00 79.50 87 GLU A N 1
ATOM 691 C CA . GLU A 1 87 ? 5.962 7.167 -4.361 1.00 79.50 87 GLU A CA 1
ATOM 692 C C . GLU A 1 87 ? 5.339 7.161 -2.966 1.00 79.50 87 GLU A C 1
ATOM 694 O O . GLU A 1 87 ? 5.941 6.659 -2.015 1.00 79.50 87 GLU A O 1
ATOM 699 N N . ALA A 1 88 ? 4.122 7.694 -2.832 1.00 76.69 88 ALA A N 1
ATOM 700 C CA . ALA A 1 88 ? 3.396 7.666 -1.574 1.00 76.69 88 ALA A CA 1
ATOM 701 C C . ALA A 1 88 ? 3.006 6.238 -1.165 1.00 76.69 88 ALA A C 1
ATOM 703 O O . ALA A 1 88 ? 3.029 5.943 0.024 1.00 76.69 88 ALA A O 1
ATOM 704 N N . LEU A 1 89 ? 2.693 5.349 -2.113 1.00 80.00 89 LEU A N 1
ATOM 705 C CA . LEU A 1 89 ? 2.236 3.979 -1.848 1.00 80.00 89 LEU A CA 1
ATOM 706 C C . LEU A 1 89 ? 3.364 2.955 -1.659 1.00 80.00 89 LEU A C 1
ATOM 708 O O . LEU A 1 89 ? 3.157 1.946 -0.980 1.00 80.00 89 LEU A O 1
ATOM 712 N N . LEU A 1 90 ? 4.553 3.192 -2.221 1.00 74.50 90 LEU A N 1
ATOM 713 C CA . LEU A 1 90 ? 5.690 2.266 -2.136 1.00 74.50 90 LEU A CA 1
ATOM 714 C C . LEU A 1 90 ? 6.047 1.826 -0.699 1.00 74.50 90 LEU A C 1
ATOM 716 O O . LEU A 1 90 ? 6.306 0.637 -0.508 1.00 74.50 90 LEU A O 1
ATOM 720 N N . PRO A 1 91 ? 6.022 2.691 0.336 1.00 74.00 91 PRO A N 1
ATOM 721 C CA . PRO A 1 91 ? 6.310 2.276 1.712 1.00 74.00 91 PRO A CA 1
ATOM 722 C C . PRO A 1 91 ? 5.340 1.237 2.302 1.00 74.00 91 PRO A C 1
ATOM 724 O O . PRO A 1 91 ? 5.676 0.602 3.301 1.00 74.00 91 PRO A O 1
ATOM 727 N N . ALA A 1 92 ? 4.145 1.060 1.724 1.00 69.81 92 ALA A N 1
ATOM 728 C CA . ALA A 1 92 ? 3.125 0.137 2.230 1.00 69.81 92 ALA A CA 1
ATOM 729 C C . ALA A 1 92 ? 3.248 -1.303 1.682 1.00 69.81 92 ALA A C 1
ATOM 731 O O . ALA A 1 92 ? 2.558 -2.199 2.175 1.00 69.81 92 ALA A O 1
ATOM 732 N N . LYS A 1 93 ? 4.132 -1.547 0.704 1.00 70.06 93 LYS A N 1
ATOM 733 C CA . LYS A 1 93 ? 4.365 -2.876 0.105 1.00 70.06 93 LYS A CA 1
ATOM 734 C C . LYS A 1 93 ? 5.055 -3.851 1.077 1.00 70.06 93 LYS A C 1
ATOM 736 O O . LYS A 1 93 ? 5.635 -3.432 2.080 1.00 70.06 93 LYS A O 1
ATOM 741 N N . GLU A 1 94 ? 5.020 -5.153 0.778 1.00 58.75 94 GLU A N 1
ATOM 742 C CA . GLU A 1 94 ? 5.543 -6.215 1.668 1.00 58.75 94 GLU A CA 1
ATOM 743 C C . GLU A 1 94 ? 7.071 -6.150 1.853 1.00 58.75 94 GLU A C 1
ATOM 745 O O . GLU A 1 94 ? 7.602 -6.501 2.905 1.00 58.75 94 GLU A O 1
ATOM 750 N N . GLY A 1 95 ? 7.786 -5.631 0.854 1.00 59.41 95 GLY A N 1
ATOM 751 C CA . GLY A 1 95 ? 9.246 -5.541 0.826 1.00 59.41 95 GLY A CA 1
ATOM 752 C C . GLY A 1 95 ? 9.779 -5.978 -0.534 1.00 59.41 95 GLY A C 1
ATOM 753 O O . GLY A 1 95 ? 9.040 -5.951 -1.512 1.00 59.41 95 GLY A O 1
ATOM 754 N N . ASP A 1 96 ? 11.060 -6.332 -0.627 1.00 54.16 96 ASP A N 1
ATOM 755 C CA . ASP A 1 96 ? 11.674 -6.837 -1.872 1.00 54.16 96 ASP A CA 1
ATOM 756 C C . ASP A 1 96 ? 11.886 -8.361 -1.862 1.00 54.16 96 ASP A C 1
ATOM 758 O O . ASP A 1 96 ? 12.209 -8.951 -2.892 1.00 54.16 96 ASP A O 1
ATOM 762 N N . GLU A 1 97 ? 11.706 -9.006 -0.705 1.00 51.75 97 GLU A N 1
ATOM 763 C CA . GLU A 1 97 ? 12.043 -10.419 -0.484 1.00 51.75 97 GLU A CA 1
ATOM 764 C C . GLU A 1 97 ? 10.825 -11.358 -0.528 1.00 51.75 97 GLU A C 1
ATOM 766 O O . GLU A 1 97 ? 10.993 -12.577 -0.440 1.00 51.75 97 GLU A O 1
ATOM 771 N N . SER A 1 98 ? 9.602 -10.834 -0.710 1.00 54.59 98 SER A N 1
ATOM 772 C CA . SER A 1 98 ? 8.412 -11.687 -0.819 1.00 54.59 98 SER A CA 1
ATOM 773 C C . SER A 1 98 ? 8.483 -12.560 -2.067 1.00 54.59 98 SER A C 1
ATOM 775 O O . SER A 1 98 ? 8.733 -12.081 -3.180 1.00 54.59 98 SER A O 1
ATOM 777 N N . LYS A 1 99 ? 8.200 -13.856 -1.887 1.00 56.34 99 LYS A N 1
ATOM 778 C CA . LYS A 1 99 ? 8.050 -14.824 -2.987 1.00 56.34 99 LYS A CA 1
ATOM 779 C C . LYS A 1 99 ? 6.817 -14.515 -3.846 1.00 56.34 99 LYS A C 1
ATOM 781 O O . LYS A 1 99 ? 6.777 -14.886 -5.020 1.00 56.34 99 LYS A O 1
ATOM 786 N N . ARG A 1 100 ? 5.824 -13.822 -3.277 1.00 62.84 100 ARG A N 1
ATOM 787 C CA . ARG A 1 100 ? 4.627 -13.337 -3.972 1.00 62.84 100 ARG A CA 1
ATOM 788 C C . ARG A 1 100 ? 4.954 -11.996 -4.611 1.00 62.84 100 ARG A C 1
ATOM 790 O O . ARG A 1 100 ? 4.647 -10.934 -4.090 1.00 62.84 100 ARG A O 1
ATOM 797 N N . HIS A 1 101 ? 5.628 -12.058 -5.751 1.00 60.66 101 HIS A N 1
ATOM 798 C CA . HIS A 1 101 ? 6.205 -10.890 -6.411 1.00 60.66 101 HIS A CA 1
ATOM 799 C C . HIS A 1 101 ? 5.214 -9.753 -6.719 1.00 60.66 101 HIS A C 1
ATOM 801 O O . HIS A 1 101 ? 5.630 -8.598 -6.780 1.00 60.66 101 HIS A O 1
ATOM 807 N N . TRP A 1 102 ? 3.922 -10.058 -6.865 1.00 66.56 102 TRP A N 1
ATOM 808 C CA . TRP A 1 102 ? 2.848 -9.072 -7.025 1.00 66.56 102 TRP A CA 1
ATOM 809 C C . TRP A 1 102 ? 2.590 -8.194 -5.787 1.00 66.56 102 TRP A C 1
ATOM 811 O O . TRP A 1 102 ? 1.917 -7.175 -5.914 1.00 66.56 102 TRP A O 1
ATOM 821 N N . LEU A 1 103 ? 3.124 -8.553 -4.612 1.00 70.38 103 LEU A N 1
ATOM 822 C CA . LEU A 1 103 ? 3.038 -7.781 -3.359 1.00 70.38 103 LEU A CA 1
ATOM 823 C C . LEU A 1 103 ? 4.210 -6.797 -3.173 1.00 70.38 103 LEU A C 1
ATOM 825 O O . LEU A 1 103 ? 4.256 -6.029 -2.211 1.00 70.38 103 LEU A O 1
ATOM 829 N N . ASN A 1 104 ? 5.176 -6.801 -4.097 1.00 72.81 104 ASN A N 1
ATOM 830 C CA . ASN A 1 104 ? 6.419 -6.031 -3.980 1.00 72.81 104 ASN A CA 1
ATOM 831 C C . ASN A 1 104 ? 6.376 -4.681 -4.714 1.00 72.81 104 ASN A C 1
ATOM 833 O O . ASN A 1 104 ? 7.433 -4.089 -4.945 1.00 72.81 104 ASN A O 1
ATOM 837 N N . GLY A 1 105 ? 5.194 -4.199 -5.093 1.00 76.19 105 GLY A N 1
ATOM 838 C CA . GLY A 1 105 ? 5.030 -2.990 -5.897 1.00 76.19 105 GLY A CA 1
ATOM 839 C C . GLY A 1 105 ? 3.607 -2.450 -5.884 1.00 76.19 105 GLY A C 1
ATOM 840 O O . GLY A 1 105 ? 2.759 -2.898 -5.116 1.00 76.19 105 GLY A O 1
ATOM 841 N N . VAL A 1 106 ? 3.375 -1.467 -6.742 1.00 82.94 106 VAL A N 1
ATOM 842 C CA . VAL A 1 106 ? 2.131 -0.714 -6.860 1.00 82.94 106 VAL A CA 1
ATOM 843 C C . VAL A 1 106 ? 1.479 -1.023 -8.203 1.00 82.94 106 VAL A C 1
ATOM 845 O O . VAL A 1 106 ? 2.139 -1.062 -9.228 1.00 82.94 106 VAL A O 1
ATOM 848 N N . TRP A 1 107 ? 0.177 -1.233 -8.209 1.00 84.00 107 TRP A N 1
ATOM 849 C CA . TRP A 1 107 ? -0.632 -1.542 -9.376 1.00 84.00 107 TRP A CA 1
ATOM 850 C C . TRP A 1 107 ? -1.387 -0.303 -9.833 1.00 84.00 107 TRP A C 1
ATOM 852 O O . TRP A 1 107 ? -2.095 0.297 -9.034 1.00 84.00 107 TRP A O 1
ATOM 862 N N . VAL A 1 108 ? -1.284 0.057 -11.103 1.00 83.69 108 VAL A N 1
ATOM 863 C CA . VAL A 1 108 ? -1.976 1.190 -11.720 1.00 83.69 108 VAL A CA 1
ATOM 864 C C . VAL A 1 108 ? -2.946 0.640 -12.763 1.00 83.69 108 VAL A C 1
ATOM 866 O O . VAL A 1 108 ? -2.533 -0.071 -13.676 1.00 83.69 108 VAL A O 1
ATOM 869 N N . HIS A 1 109 ? -4.244 0.904 -12.612 1.00 83.62 109 HIS A N 1
ATOM 870 C CA . HIS A 1 109 ? -5.300 0.324 -13.454 1.00 83.62 109 HIS A CA 1
ATOM 871 C C . HIS A 1 109 ? -6.576 1.165 -13.404 1.00 83.62 109 HIS A C 1
ATOM 873 O O . HIS A 1 109 ? -6.922 1.653 -12.340 1.00 83.62 109 HIS A O 1
ATOM 879 N N . GLU A 1 110 ? -7.297 1.316 -14.522 1.00 79.62 110 GLU A N 1
ATOM 880 C CA . GLU A 1 110 ? -8.663 1.889 -14.568 1.00 79.62 110 GLU A CA 1
ATOM 881 C C . GLU A 1 110 ? -8.867 3.173 -13.719 1.00 79.62 110 GLU A C 1
ATOM 883 O O . GLU A 1 110 ? -9.869 3.316 -13.018 1.00 79.62 110 GLU A O 1
ATOM 888 N N . GLY A 1 111 ? -7.896 4.100 -13.727 1.00 80.81 111 GLY A N 1
ATOM 889 C CA . GLY A 1 111 ? -7.940 5.334 -12.923 1.00 80.81 111 GLY A CA 1
ATOM 890 C C . GLY A 1 111 ? -7.739 5.132 -11.412 1.00 80.81 111 GLY A C 1
ATOM 891 O O . GLY A 1 111 ? -8.067 6.010 -10.614 1.00 80.81 111 GLY A O 1
ATOM 892 N N . ASN A 1 112 ? -7.213 3.982 -11.001 1.00 85.69 112 ASN A N 1
ATOM 893 C CA . ASN A 1 112 ? -6.915 3.601 -9.627 1.00 85.69 112 ASN A CA 1
ATOM 894 C C . ASN A 1 112 ? -5.444 3.208 -9.474 1.00 85.69 112 ASN A C 1
ATOM 896 O O . ASN A 1 112 ? -4.821 2.659 -10.385 1.00 85.69 112 ASN A O 1
ATOM 900 N N . THR A 1 113 ? -4.929 3.385 -8.261 1.00 87.94 113 THR A N 1
ATOM 901 C CA . THR A 1 113 ? -3.592 2.931 -7.883 1.00 87.94 113 THR A CA 1
ATOM 902 C C . THR A 1 113 ? -3.664 2.132 -6.589 1.00 87.94 113 THR A C 1
ATOM 904 O O . THR A 1 113 ? -4.197 2.610 -5.596 1.00 87.94 113 THR A O 1
ATOM 907 N N . THR A 1 114 ? -3.183 0.889 -6.593 1.00 86.88 114 THR A N 1
ATOM 908 C CA . THR A 1 114 ? -3.375 -0.099 -5.521 1.00 86.88 114 THR A CA 1
ATOM 909 C C . THR A 1 114 ? -2.046 -0.689 -5.062 1.00 86.88 114 THR A C 1
ATOM 911 O O . THR A 1 114 ? -1.214 -1.056 -5.876 1.00 86.88 114 THR A O 1
ATOM 914 N N . THR A 1 115 ? -1.843 -0.845 -3.761 1.00 85.75 115 THR A N 1
ATOM 915 C CA . THR A 1 115 ? -0.714 -1.588 -3.181 1.00 85.75 115 THR A CA 1
ATOM 916 C C . THR A 1 115 ? -1.236 -2.549 -2.122 1.00 85.75 115 THR A C 1
ATOM 918 O O . THR A 1 115 ? -2.250 -2.267 -1.480 1.0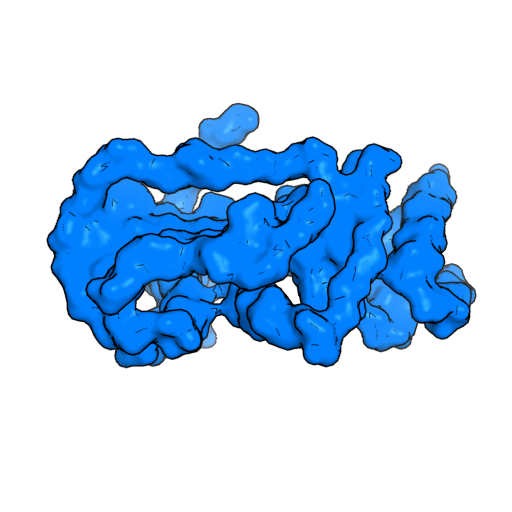0 85.75 115 THR A O 1
ATOM 921 N N . CYS A 1 116 ? -0.580 -3.690 -1.938 1.00 82.06 116 CYS A N 1
ATOM 922 C CA . CYS A 1 116 ? -0.924 -4.633 -0.881 1.00 82.06 116 CYS A CA 1
ATOM 923 C C . CYS A 1 116 ? 0.290 -5.452 -0.441 1.00 82.06 116 CYS A C 1
ATOM 925 O O . CYS A 1 116 ? 1.263 -5.593 -1.179 1.00 82.06 116 CYS A O 1
ATOM 927 N N . ASN A 1 117 ? 0.226 -5.995 0.774 1.00 75.56 117 ASN A N 1
ATOM 928 C CA . ASN A 1 117 ? 1.316 -6.774 1.370 1.00 75.56 117 ASN A CA 1
ATOM 929 C C . ASN A 1 117 ? 0.861 -8.110 1.986 1.00 75.56 117 ASN A C 1
ATOM 931 O O . ASN A 1 117 ? 1.579 -8.702 2.782 1.00 75.56 117 ASN A O 1
ATOM 935 N N . GLY A 1 118 ? -0.351 -8.564 1.653 1.00 76.56 118 GLY A N 1
ATOM 936 C CA . GLY A 1 118 ? -0.963 -9.771 2.220 1.00 76.56 118 GLY A CA 1
ATOM 937 C C . GLY A 1 118 ? -1.694 -9.555 3.551 1.00 76.56 118 GLY A C 1
ATOM 938 O O . GLY A 1 118 ? -2.573 -10.346 3.876 1.00 76.56 118 GLY A O 1
ATOM 939 N N . TYR A 1 119 ? -1.401 -8.467 4.266 1.00 81.12 119 TYR A N 1
ATOM 940 C CA . TYR A 1 119 ? -2.035 -8.094 5.537 1.00 81.12 119 TYR A CA 1
ATOM 941 C C . TYR A 1 119 ? -2.733 -6.735 5.481 1.00 81.12 119 TYR A C 1
ATOM 943 O O . TYR A 1 119 ? -3.551 -6.408 6.334 1.00 81.12 119 TYR A O 1
ATOM 951 N N . SER A 1 120 ? -2.422 -5.922 4.481 1.00 85.56 120 SER A N 1
ATOM 952 C CA . SER A 1 120 ? -3.154 -4.711 4.162 1.00 85.56 120 SER A CA 1
ATOM 953 C C . SER A 1 120 ? -3.215 -4.480 2.661 1.00 85.56 120 SER A C 1
ATOM 955 O O . SER A 1 120 ? -2.406 -4.999 1.882 1.00 85.56 120 SER A O 1
ATOM 957 N N . LEU A 1 121 ? -4.202 -3.684 2.270 1.00 88.75 121 LEU A N 1
ATOM 958 C CA . LEU A 1 121 ? -4.413 -3.164 0.934 1.00 88.75 121 LEU A CA 1
ATOM 959 C C . LEU A 1 121 ? -4.711 -1.670 1.044 1.00 88.75 121 LEU A C 1
ATOM 961 O O . LEU A 1 121 ? -5.469 -1.252 1.912 1.00 88.75 121 LEU A O 1
ATOM 965 N N . LEU A 1 122 ? -4.138 -0.865 0.160 1.00 90.50 122 LEU A N 1
ATOM 966 C CA . LEU A 1 122 ? -4.463 0.550 0.020 1.00 90.50 122 LEU A CA 1
ATOM 967 C C . LEU A 1 122 ? -4.689 0.854 -1.453 1.00 90.50 122 LEU A C 1
ATOM 969 O O . LEU A 1 122 ? -3.836 0.559 -2.288 1.00 90.50 122 LEU A O 1
ATOM 973 N N . GLN A 1 123 ? -5.837 1.445 -1.756 1.00 90.19 123 GLN A N 1
ATOM 974 C CA . GLN A 1 123 ? -6.223 1.856 -3.092 1.00 90.19 123 GLN A CA 1
ATOM 975 C C . GLN A 1 123 ? -6.592 3.335 -3.097 1.00 90.19 123 GLN A C 1
ATOM 977 O O . GLN A 1 123 ? -7.367 3.788 -2.262 1.00 90.19 123 GLN A O 1
ATOM 982 N N . ILE A 1 124 ? -6.043 4.071 -4.057 1.00 89.88 124 ILE A N 1
ATOM 983 C CA . ILE A 1 124 ? -6.359 5.468 -4.344 1.00 89.88 124 ILE A CA 1
ATOM 984 C C . ILE A 1 124 ? -7.159 5.497 -5.645 1.00 89.88 124 ILE A C 1
ATOM 986 O O . ILE A 1 124 ? -6.787 4.836 -6.615 1.00 89.88 124 ILE A O 1
ATOM 990 N N . HIS A 1 125 ? -8.257 6.244 -5.650 1.00 88.00 125 HIS A N 1
ATOM 991 C CA . HIS A 1 125 ? -9.201 6.336 -6.758 1.00 88.00 125 HIS A CA 1
ATOM 992 C C . HIS A 1 125 ? -9.073 7.657 -7.516 1.00 88.00 125 HIS A C 1
ATOM 994 O O . HIS A 1 125 ? -8.670 8.675 -6.953 1.00 88.00 125 HIS A O 1
ATOM 1000 N N . ASN A 1 126 ? -9.538 7.658 -8.768 1.00 81.94 126 ASN A N 1
ATOM 1001 C CA . ASN A 1 126 ? -9.607 8.828 -9.652 1.00 81.94 126 ASN A CA 1
ATOM 1002 C C . ASN A 1 126 ? -8.243 9.490 -9.900 1.00 81.94 126 ASN A C 1
ATOM 1004 O O . ASN A 1 126 ? -8.129 10.717 -9.971 1.00 81.94 126 ASN A O 1
ATOM 1008 N N . VAL A 1 127 ? -7.203 8.672 -10.035 1.00 82.44 127 VAL A N 1
ATOM 1009 C CA . VAL A 1 127 ? -5.889 9.132 -10.477 1.00 82.44 127 VAL A CA 1
ATOM 1010 C C . VAL A 1 127 ? -5.999 9.514 -11.953 1.00 82.44 127 VAL A C 1
ATOM 1012 O O . VAL A 1 127 ? -6.591 8.779 -12.742 1.00 82.44 127 VAL A O 1
ATOM 1015 N N . ARG A 1 128 ? -5.481 10.688 -12.339 1.00 81.00 128 ARG A N 1
ATOM 1016 C CA . ARG A 1 128 ? -5.690 11.232 -13.698 1.00 81.00 128 ARG A CA 1
ATOM 1017 C C . ARG A 1 128 ? -4.997 10.404 -14.777 1.00 81.00 128 ARG A C 1
ATOM 1019 O O . ARG A 1 128 ? -5.394 10.449 -15.937 1.00 81.00 128 ARG A O 1
ATOM 1026 N N . TYR A 1 129 ? -3.983 9.645 -14.388 1.00 81.75 129 TYR A N 1
ATOM 1027 C CA . TYR A 1 129 ? -3.288 8.721 -15.259 1.00 81.75 129 TYR A CA 1
ATOM 1028 C C . TYR A 1 129 ? -4.083 7.422 -15.433 1.00 81.75 129 TYR A C 1
ATOM 1030 O O . TYR A 1 129 ? -4.355 6.707 -14.468 1.00 81.75 129 TYR A O 1
ATOM 1038 N N . THR A 1 130 ? -4.434 7.112 -16.680 1.00 79.75 130 THR A N 1
ATOM 1039 C CA . THR A 1 130 ? -5.052 5.838 -17.063 1.00 79.75 130 THR A CA 1
ATOM 1040 C C . THR A 1 130 ? -4.126 5.140 -18.050 1.00 79.75 130 THR A C 1
ATOM 1042 O O . THR A 1 130 ? -4.010 5.609 -19.185 1.00 79.75 130 THR A O 1
ATOM 1045 N N . PRO A 1 131 ? -3.443 4.060 -17.642 1.00 73.31 131 PRO A N 1
ATOM 1046 C CA . PRO A 1 131 ? -2.579 3.338 -18.556 1.00 73.31 131 PRO A CA 1
ATOM 1047 C C . PRO A 1 131 ? -3.416 2.545 -19.569 1.00 73.31 131 PRO A C 1
ATOM 1049 O O . PRO A 1 131 ? -4.552 2.157 -19.288 1.00 73.31 131 PRO A O 1
ATOM 1052 N N . GLU A 1 132 ? -2.852 2.287 -20.752 1.00 70.94 132 GLU A N 1
ATOM 1053 C CA . GLU A 1 132 ? -3.498 1.476 -21.801 1.00 70.94 132 GLU A CA 1
ATOM 1054 C C . GLU A 1 132 ? -3.730 0.023 -21.338 1.00 70.94 132 GLU A C 1
ATOM 1056 O O . GLU A 1 132 ? -4.689 -0.628 -21.751 1.00 70.94 132 GLU A O 1
ATOM 1061 N N . TYR A 1 133 ? -2.875 -0.464 -20.434 1.00 71.06 133 TYR A N 1
ATOM 1062 C CA . TYR A 1 133 ? -2.950 -1.778 -19.793 1.00 71.06 133 TYR A CA 1
ATOM 1063 C C . TYR A 1 133 ? -2.655 -1.636 -18.294 1.00 71.06 133 TYR A C 1
ATOM 1065 O O . TYR A 1 133 ? -1.976 -0.688 -17.916 1.00 71.06 133 TYR A O 1
ATOM 1073 N N . PRO A 1 134 ? -3.092 -2.559 -17.419 1.00 74.38 134 PRO A N 1
ATOM 1074 C CA . PRO A 1 134 ? -2.674 -2.543 -16.020 1.00 74.38 134 PRO A CA 1
ATOM 1075 C C . PRO A 1 134 ? -1.146 -2.583 -15.879 1.00 74.38 134 PRO A C 1
ATOM 1077 O O . PRO A 1 134 ? -0.485 -3.471 -16.421 1.00 74.38 134 PRO A O 1
ATOM 1080 N N . GLU A 1 135 ? -0.590 -1.644 -15.120 1.00 77.81 135 GLU A N 1
ATOM 1081 C CA . GLU A 1 135 ? 0.851 -1.529 -14.898 1.00 77.81 135 GLU A CA 1
ATOM 1082 C C . GLU A 1 135 ? 1.211 -1.868 -13.454 1.00 77.81 135 GLU A C 1
ATOM 1084 O O . GLU A 1 135 ? 0.560 -1.444 -12.505 1.00 77.81 135 GLU A O 1
ATOM 1089 N N . PHE A 1 136 ? 2.304 -2.591 -13.271 1.00 77.00 136 PHE A N 1
ATOM 1090 C CA . PHE A 1 136 ? 2.917 -2.892 -11.992 1.00 77.00 136 PHE A CA 1
ATOM 1091 C C . PHE A 1 136 ? 4.237 -2.133 -11.871 1.00 77.00 136 PHE A C 1
ATOM 1093 O O . PHE A 1 136 ? 5.172 -2.326 -12.650 1.00 77.00 136 PHE A O 1
ATOM 1100 N N . TRP A 1 137 ? 4.288 -1.274 -10.866 1.00 78.44 137 TRP A N 1
ATOM 1101 C CA . TRP A 1 137 ? 5.343 -0.334 -10.539 1.00 78.44 137 TRP A CA 1
ATOM 1102 C C . TRP A 1 137 ? 6.045 -0.817 -9.272 1.00 78.44 137 TRP A C 1
ATOM 1104 O O . TRP A 1 137 ? 5.612 -0.520 -8.154 1.00 78.44 137 TRP A O 1
ATOM 1114 N N . PRO A 1 138 ? 7.122 -1.600 -9.395 1.00 66.88 138 PRO A N 1
ATOM 1115 C CA . PRO A 1 138 ? 7.864 -2.042 -8.222 1.00 66.88 138 PRO A CA 1
ATOM 1116 C C . PRO A 1 138 ? 8.592 -0.895 -7.508 1.00 66.88 138 PRO A C 1
ATOM 1118 O O . PRO A 1 138 ? 8.914 -1.008 -6.326 1.00 66.88 138 PRO A O 1
ATOM 1121 N N . ASN A 1 139 ? 8.868 0.188 -8.234 1.00 67.12 139 ASN A N 1
ATOM 1122 C CA . ASN A 1 139 ? 9.446 1.441 -7.772 1.00 67.12 139 ASN A CA 1
ATOM 1123 C C . ASN A 1 139 ? 9.098 2.564 -8.767 1.00 67.12 139 ASN A C 1
ATOM 1125 O O . ASN A 1 139 ? 8.352 2.353 -9.722 1.00 67.12 139 ASN A O 1
ATOM 1129 N N . THR A 1 140 ? 9.662 3.747 -8.540 1.00 59.44 140 THR A N 1
ATOM 1130 C CA . THR A 1 140 ? 9.548 4.914 -9.428 1.00 59.44 140 THR A CA 1
ATOM 1131 C C . THR A 1 140 ? 10.739 5.107 -10.362 1.00 59.44 140 THR A C 1
ATOM 1133 O O . THR A 1 140 ? 10.655 5.917 -11.280 1.00 59.44 140 THR A O 1
ATOM 1136 N N . ASP A 1 141 ? 11.818 4.343 -10.160 1.00 56.44 141 ASP A N 1
ATOM 1137 C CA . ASP A 1 141 ? 13.111 4.535 -10.833 1.00 56.44 141 ASP A CA 1
ATOM 1138 C C . ASP A 1 141 ? 13.516 3.351 -11.744 1.00 56.44 141 ASP A C 1
ATOM 1140 O O . ASP A 1 141 ? 14.639 3.302 -12.242 1.00 56.44 141 ASP A O 1
ATOM 1144 N N . GLY A 1 142 ? 12.645 2.356 -11.945 1.00 54.22 142 GLY A N 1
ATOM 1145 C CA . GLY A 1 142 ? 12.936 1.116 -12.677 1.00 54.22 142 GLY A CA 1
ATOM 1146 C C . GLY A 1 142 ? 11.709 0.534 -13.394 1.00 54.22 142 GLY A C 1
ATOM 1147 O O . GLY A 1 142 ? 10.585 0.845 -13.034 1.00 54.22 142 GLY A O 1
ATOM 1148 N N . PRO A 1 143 ? 11.899 -0.275 -14.449 1.00 51.75 143 PRO A N 1
ATOM 1149 C CA . PRO A 1 143 ? 10.864 -0.582 -15.444 1.00 51.75 143 PRO A CA 1
ATOM 1150 C C . PRO A 1 143 ? 9.534 -1.067 -14.845 1.00 51.75 143 PRO A C 1
ATOM 1152 O O . PRO A 1 143 ? 9.513 -1.920 -13.952 1.00 51.75 143 PRO A O 1
ATOM 1155 N N . THR A 1 144 ? 8.428 -0.557 -15.393 1.00 57.34 144 THR A N 1
ATOM 1156 C CA . THR A 1 144 ? 7.073 -1.019 -15.082 1.00 57.34 144 THR A CA 1
ATOM 1157 C C . THR A 1 144 ? 6.755 -2.288 -15.871 1.00 57.34 144 THR A C 1
ATOM 1159 O O . THR A 1 144 ? 7.354 -2.602 -16.905 1.00 57.34 144 THR A O 1
ATOM 1162 N N . MET A 1 145 ? 5.835 -3.079 -15.338 1.00 65.69 145 MET A N 1
ATOM 1163 C CA . MET A 1 145 ? 5.529 -4.416 -15.829 1.00 65.69 145 MET A CA 1
ATOM 1164 C C . MET A 1 145 ? 4.039 -4.570 -16.078 1.00 65.69 145 MET A C 1
ATOM 1166 O O . MET A 1 145 ? 3.248 -4.133 -15.261 1.00 65.69 145 MET A O 1
ATOM 1170 N N . CYS A 1 146 ? 3.644 -5.273 -17.133 1.00 55.09 146 CYS A N 1
ATOM 1171 C CA . CYS A 1 146 ? 2.267 -5.730 -17.310 1.00 55.09 146 CYS A CA 1
ATOM 1172 C C . CYS A 1 146 ? 2.190 -7.229 -16.973 1.00 55.09 146 CYS A C 1
ATOM 1174 O O . CYS A 1 146 ? 2.370 -8.070 -17.863 1.00 55.09 146 CYS A O 1
ATOM 1176 N N . PRO A 1 147 ? 2.011 -7.614 -15.698 1.00 58.81 147 PRO A N 1
ATOM 1177 C CA . PRO A 1 147 ? 1.773 -9.009 -15.339 1.00 58.81 147 PRO A CA 1
ATOM 1178 C C . PRO A 1 147 ? 0.430 -9.490 -15.905 1.00 58.81 147 PRO A C 1
ATOM 1180 O O . PRO A 1 147 ? -0.485 -8.689 -16.085 1.00 58.81 147 PRO A O 1
ATOM 1183 N N . PRO A 1 148 ? 0.303 -10.791 -16.219 1.00 50.38 148 PRO A N 1
ATOM 1184 C CA . PRO A 1 148 ? -0.863 -11.307 -16.932 1.00 50.38 148 PRO A CA 1
ATOM 1185 C C . PRO A 1 148 ? -2.147 -11.272 -16.104 1.00 50.38 148 PRO A C 1
ATOM 1187 O O . PRO A 1 148 ? -3.222 -11.216 -16.689 1.00 50.38 148 PRO A O 1
ATOM 1190 N N . GLU A 1 149 ? -2.049 -11.289 -14.772 1.00 59.56 149 GLU A N 1
ATOM 1191 C CA . GLU A 1 149 ? -3.201 -11.230 -13.876 1.00 59.56 149 GLU A CA 1
ATOM 1192 C C . GLU A 1 149 ? -2.876 -10.389 -12.640 1.00 59.56 149 GLU A C 1
ATOM 1194 O O . GLU A 1 149 ? -1.838 -10.564 -11.994 1.00 59.56 149 GLU A O 1
ATOM 1199 N N . MET A 1 150 ? -3.784 -9.471 -12.313 1.00 62.22 150 MET A N 1
ATOM 1200 C CA . MET A 1 150 ? -3.788 -8.752 -11.046 1.00 62.22 150 MET A CA 1
ATOM 1201 C C . MET A 1 150 ? -4.638 -9.541 -10.047 1.00 62.22 150 MET A C 1
ATOM 1203 O O . MET A 1 150 ? -5.744 -9.950 -10.408 1.00 62.22 150 MET A O 1
ATOM 1207 N N . PRO A 1 151 ? -4.194 -9.731 -8.791 1.00 64.25 151 PRO A N 1
ATOM 1208 C CA . PRO A 1 151 ? -5.062 -10.280 -7.760 1.00 64.25 151 PRO A CA 1
ATOM 1209 C C . PRO A 1 151 ? -6.347 -9.451 -7.666 1.00 64.25 151 PRO A C 1
ATOM 1211 O O . PRO A 1 151 ? -6.300 -8.216 -7.651 1.00 64.25 151 PRO A O 1
ATOM 1214 N N . THR A 1 152 ? -7.499 -10.117 -7.603 1.00 68.50 152 THR A N 1
ATOM 1215 C CA . THR A 1 152 ? -8.807 -9.455 -7.583 1.00 68.50 152 THR A CA 1
ATOM 1216 C C . THR A 1 152 ? -9.017 -8.714 -6.259 1.00 68.50 152 THR A C 1
ATOM 1218 O O . THR A 1 152 ? -9.663 -9.211 -5.346 1.00 68.50 152 THR A O 1
ATOM 1221 N N . TRP A 1 153 ? -8.498 -7.491 -6.144 1.00 67.88 153 TRP A N 1
ATOM 1222 C CA . TRP A 1 153 ? -8.636 -6.625 -4.962 1.00 67.88 153 TRP A CA 1
ATOM 1223 C C . TRP A 1 153 ? -10.088 -6.431 -4.510 1.00 67.88 153 TRP A C 1
ATOM 1225 O O . TRP A 1 153 ? -10.344 -6.298 -3.315 1.00 67.88 153 TRP A O 1
ATOM 1235 N N . LYS A 1 154 ? -11.046 -6.475 -5.448 1.00 67.88 154 LYS A N 1
ATOM 1236 C CA . LYS A 1 154 ? -12.489 -6.405 -5.161 1.00 67.88 154 LYS A CA 1
ATOM 1237 C C . LYS A 1 154 ? -12.962 -7.527 -4.229 1.00 67.88 154 LYS A C 1
ATOM 1239 O O . LYS A 1 154 ? -13.956 -7.344 -3.547 1.00 67.88 154 LYS A O 1
ATOM 1244 N N . GLN A 1 155 ? -12.259 -8.661 -4.191 1.00 69.06 155 GLN A N 1
ATOM 1245 C CA . GLN A 1 155 ? -12.560 -9.781 -3.293 1.00 69.06 155 GLN A CA 1
ATOM 1246 C C . GLN A 1 155 ? -11.995 -9.583 -1.880 1.00 69.06 155 GLN A C 1
ATOM 1248 O O . GLN A 1 155 ? -12.363 -10.322 -0.975 1.00 69.06 155 GLN A O 1
ATOM 1253 N N . VAL A 1 156 ? -11.088 -8.619 -1.689 1.00 70.25 156 VAL A N 1
ATOM 1254 C CA . VAL A 1 156 ? -10.440 -8.360 -0.396 1.00 70.25 156 VAL A CA 1
ATOM 1255 C C . VAL A 1 156 ? -11.205 -7.303 0.395 1.00 70.25 156 VAL A C 1
ATOM 1257 O O . VAL A 1 156 ? -11.157 -7.310 1.617 1.00 70.25 156 VAL A O 1
ATOM 1260 N N . ILE A 1 157 ? -11.925 -6.392 -0.266 1.00 70.38 157 ILE A N 1
ATOM 1261 C CA . ILE A 1 157 ? -12.771 -5.411 0.423 1.00 70.38 157 ILE A CA 1
ATOM 1262 C C . ILE A 1 157 ? -13.987 -6.155 1.008 1.00 70.38 157 ILE A C 1
ATOM 1264 O O . ILE A 1 157 ? -14.701 -6.810 0.247 1.00 70.38 157 ILE A O 1
ATOM 1268 N N . PRO A 1 158 ? -14.227 -6.085 2.329 1.00 69.06 158 PRO A N 1
ATOM 1269 C CA . PRO A 1 158 ? -15.359 -6.749 2.961 1.00 69.06 158 PRO A CA 1
ATOM 1270 C C . PRO A 1 158 ? -16.679 -6.277 2.349 1.00 69.06 158 PRO A C 1
ATOM 1272 O O . PRO A 1 158 ? -16.869 -5.095 2.063 1.00 69.06 158 PRO A O 1
ATOM 1275 N N . THR A 1 159 ? -17.594 -7.224 2.155 1.00 67.75 159 THR A N 1
ATOM 1276 C CA . THR A 1 159 ? -18.956 -6.969 1.664 1.00 67.75 159 THR A CA 1
ATOM 1277 C C . THR A 1 159 ? -19.933 -6.620 2.783 1.00 67.75 159 THR A C 1
ATOM 1279 O O . THR A 1 159 ? -21.011 -6.101 2.507 1.00 67.75 159 THR A O 1
ATOM 1282 N N . ASN A 1 160 ? -19.575 -6.935 4.029 1.00 72.19 160 ASN A N 1
ATOM 1283 C CA . ASN A 1 160 ? -20.341 -6.568 5.216 1.00 72.19 160 ASN A CA 1
ATOM 1284 C C . ASN A 1 160 ? -20.104 -5.088 5.531 1.00 72.19 160 ASN A C 1
ATOM 1286 O O . ASN A 1 160 ? -19.022 -4.584 5.242 1.00 72.19 160 ASN A O 1
ATOM 1290 N N . ASP A 1 161 ? -21.089 -4.408 6.122 1.00 74.12 161 ASP A N 1
ATOM 1291 C CA . ASP A 1 161 ? -20.951 -3.013 6.557 1.00 74.12 161 ASP A CA 1
ATOM 1292 C C . ASP A 1 161 ? -20.240 -2.982 7.925 1.00 74.12 161 ASP A C 1
ATOM 1294 O O . ASP A 1 161 ? -20.837 -3.400 8.922 1.00 74.12 161 ASP A O 1
ATOM 1298 N N . PRO A 1 162 ? -18.953 -2.592 7.994 1.00 83.88 162 PRO A N 1
ATOM 1299 C CA . PRO A 1 162 ? -18.190 -2.641 9.232 1.00 83.88 162 PRO A CA 1
ATOM 1300 C C . PRO A 1 162 ? -18.648 -1.546 10.203 1.00 83.88 162 PRO A C 1
ATOM 1302 O O . PRO A 1 162 ? -19.024 -0.442 9.799 1.00 83.88 162 PRO A O 1
ATOM 1305 N N . GLU A 1 163 ? -18.566 -1.829 11.501 1.00 89.19 163 GLU A N 1
ATOM 1306 C CA . GLU A 1 163 ? -19.011 -0.921 12.553 1.00 89.19 163 GLU A CA 1
ATOM 1307 C C . GLU A 1 163 ? -18.157 0.350 12.583 1.00 89.19 163 GLU A C 1
ATOM 1309 O O . GLU A 1 163 ? -16.929 0.310 12.476 1.00 89.19 163 GLU A O 1
ATOM 1314 N N . PHE A 1 164 ? -18.804 1.504 12.736 1.00 91.12 164 PHE A N 1
ATOM 1315 C CA . PHE A 1 164 ? -18.109 2.778 12.865 1.00 91.12 164 PHE A CA 1
ATOM 1316 C C . PHE A 1 164 ? -17.381 2.878 14.207 1.00 91.12 164 PHE A C 1
ATOM 1318 O O . PHE A 1 164 ? -18.008 2.843 15.260 1.00 91.12 164 PHE A O 1
ATOM 1325 N N . ILE A 1 165 ? -16.064 3.084 14.154 1.00 93.31 165 ILE A N 1
ATOM 1326 C CA . ILE A 1 165 ? -15.228 3.238 15.349 1.00 93.31 165 ILE A CA 1
ATOM 1327 C C . ILE A 1 165 ? -14.998 4.713 15.672 1.00 93.31 165 ILE A C 1
ATOM 1329 O O . ILE A 1 165 ? -15.121 5.126 16.823 1.00 93.31 165 ILE A O 1
ATOM 1333 N N . GLY A 1 166 ? -14.659 5.528 14.668 1.00 93.56 166 GLY A N 1
ATOM 1334 C CA . GLY A 1 166 ? -14.390 6.941 14.910 1.00 93.56 166 GLY A CA 1
ATOM 1335 C C . GLY A 1 166 ? -13.771 7.701 13.744 1.00 93.56 166 GLY A C 1
ATOM 1336 O O . GLY A 1 166 ? -13.466 7.144 12.685 1.00 93.56 166 GLY A O 1
ATOM 1337 N N . ILE A 1 167 ? -13.575 9.001 13.977 1.00 96.44 167 ILE A N 1
ATOM 1338 C CA . ILE A 1 167 ? -12.821 9.906 13.105 1.00 96.44 167 ILE A CA 1
ATOM 1339 C C . ILE A 1 167 ? -11.525 10.283 13.812 1.00 96.44 167 ILE A C 1
ATOM 1341 O O . ILE A 1 167 ? -11.555 10.733 14.956 1.00 96.44 167 ILE A O 1
ATOM 1345 N N . TYR A 1 168 ? -10.403 10.141 13.115 1.00 95.94 168 TYR A N 1
ATOM 1346 C CA . TYR A 1 168 ? -9.072 10.364 13.669 1.00 95.94 168 TYR A CA 1
ATOM 1347 C C . TYR A 1 168 ? -8.289 11.345 12.806 1.00 95.94 168 TYR A C 1
ATOM 1349 O O . TYR A 1 168 ? -8.362 11.282 11.578 1.00 95.94 168 TYR A O 1
ATOM 1357 N N . ASN A 1 169 ? -7.507 12.222 13.437 1.00 96.50 169 ASN A N 1
ATOM 1358 C CA . ASN A 1 169 ? -6.500 13.005 12.729 1.00 96.50 169 ASN A CA 1
ATOM 1359 C C . ASN A 1 169 ? -5.399 12.056 12.244 1.00 96.50 169 ASN A C 1
ATOM 1361 O O . ASN A 1 169 ? -4.778 11.343 13.033 1.00 96.50 169 ASN A O 1
ATOM 1365 N N . THR A 1 170 ? -5.153 12.049 10.937 1.00 94.00 170 THR A N 1
ATOM 1366 C CA . THR A 1 170 ? -4.264 11.070 10.313 1.00 94.00 170 THR A CA 1
ATOM 1367 C C . THR A 1 170 ? -2.814 11.222 10.767 1.00 94.00 170 THR A C 1
ATOM 1369 O O . THR A 1 170 ? -2.110 10.224 10.903 1.00 94.00 170 THR A O 1
ATOM 1372 N N . ARG A 1 171 ? -2.344 12.458 10.999 1.00 93.06 171 ARG A N 1
ATOM 1373 C CA . ARG A 1 171 ? -0.953 12.713 11.411 1.00 93.06 171 ARG A CA 1
ATOM 1374 C C . ARG A 1 171 ? -0.724 12.307 12.857 1.00 93.06 171 ARG A C 1
ATOM 1376 O O . ARG A 1 171 ? 0.205 11.556 13.117 1.00 93.06 171 ARG A O 1
ATOM 1383 N N . GLU A 1 172 ? -1.612 12.734 13.749 1.00 94.00 172 GLU A N 1
ATOM 1384 C CA . GLU A 1 172 ? -1.542 12.388 15.174 1.00 94.00 172 GLU A CA 1
ATOM 1385 C C . GLU A 1 172 ? -1.600 10.867 15.368 1.00 94.00 172 GLU A C 1
ATOM 1387 O O . GLU A 1 172 ? -0.808 10.298 16.115 1.00 94.00 172 GLU A O 1
ATOM 1392 N N . LEU A 1 173 ? -2.479 10.180 14.625 1.00 93.12 173 LEU A N 1
ATOM 1393 C CA . LEU A 1 173 ? -2.556 8.722 14.667 1.00 93.12 173 LEU A CA 1
ATOM 1394 C C . LEU A 1 173 ? -1.291 8.060 14.095 1.00 93.12 173 LEU A C 1
ATOM 1396 O O . LEU A 1 173 ? -0.798 7.094 14.671 1.00 93.12 173 LEU A O 1
ATOM 1400 N N . ALA A 1 174 ? -0.735 8.567 12.988 1.00 90.88 174 ALA A N 1
ATOM 1401 C CA . ALA A 1 174 ? 0.515 8.047 12.427 1.00 90.88 174 ALA A CA 1
ATOM 1402 C C . ALA A 1 174 ? 1.697 8.189 13.401 1.00 90.88 174 ALA A C 1
ATOM 1404 O O . ALA A 1 174 ? 2.518 7.276 13.497 1.00 90.88 174 ALA A O 1
ATOM 1405 N N . GLU A 1 175 ? 1.783 9.320 14.103 1.00 90.19 175 GLU A N 1
ATOM 1406 C CA . GLU A 1 175 ? 2.811 9.605 15.107 1.00 90.19 175 GLU A CA 1
ATOM 1407 C C . GLU A 1 175 ? 2.679 8.665 16.306 1.00 90.19 175 GLU A C 1
ATOM 1409 O O . GLU A 1 175 ? 3.650 7.993 16.651 1.00 90.19 175 GLU A O 1
ATOM 1414 N N . LEU A 1 176 ? 1.469 8.516 16.853 1.00 89.25 176 LEU A N 1
ATOM 1415 C CA . LEU A 1 176 ? 1.187 7.589 17.950 1.00 89.25 176 LEU A CA 1
ATOM 1416 C C . LEU A 1 176 ? 1.582 6.146 17.600 1.00 89.25 176 LEU A C 1
ATOM 1418 O O . LEU A 1 176 ? 2.250 5.469 18.379 1.00 89.25 176 LEU A O 1
ATOM 1422 N N . LEU A 1 177 ? 1.214 5.675 16.406 1.00 89.12 177 LEU A N 1
ATOM 1423 C CA . LEU A 1 177 ? 1.558 4.328 15.940 1.00 89.12 177 LEU A CA 1
ATOM 1424 C C . LEU A 1 177 ? 3.076 4.140 15.775 1.00 89.12 177 LEU A C 1
ATOM 1426 O O . LEU A 1 177 ? 3.604 3.069 16.083 1.00 89.12 177 LEU A O 1
ATOM 1430 N N . ASP A 1 178 ? 3.789 5.170 15.309 1.00 84.50 178 ASP A N 1
ATOM 1431 C CA . ASP A 1 178 ? 5.249 5.150 15.169 1.00 84.50 178 ASP A CA 1
ATOM 1432 C C . ASP A 1 178 ? 5.956 5.138 16.533 1.00 84.50 178 ASP A C 1
ATOM 1434 O O . ASP A 1 178 ? 6.941 4.418 16.712 1.00 84.50 178 ASP A O 1
ATOM 1438 N N . GLU A 1 179 ? 5.442 5.888 17.510 1.00 84.56 179 GLU A N 1
ATOM 1439 C CA . GLU A 1 179 ? 5.916 5.866 18.896 1.00 84.56 179 GLU A CA 1
ATOM 1440 C C . GLU A 1 179 ? 5.704 4.497 19.543 1.00 84.56 179 GLU A C 1
ATOM 1442 O O . GLU A 1 179 ? 6.658 3.929 20.079 1.00 84.56 179 GLU A O 1
ATOM 1447 N N . CYS A 1 180 ? 4.509 3.911 19.410 1.00 79.81 180 CYS A N 1
ATOM 1448 C CA . CYS A 1 180 ? 4.243 2.549 19.871 1.00 79.81 180 CYS A CA 1
ATOM 1449 C C . CYS A 1 180 ? 5.230 1.555 19.245 1.00 79.81 180 CYS A C 1
ATOM 1451 O O . CYS A 1 180 ? 5.860 0.772 19.952 1.00 79.81 180 CYS A O 1
ATOM 1453 N N . HIS A 1 181 ? 5.444 1.615 17.930 1.00 72.56 181 HIS A N 1
ATOM 1454 C CA . HIS A 1 181 ? 6.361 0.701 17.249 1.00 72.56 181 HIS A CA 1
ATOM 1455 C C . HIS A 1 181 ? 7.824 0.837 17.723 1.00 72.56 181 HIS A C 1
ATOM 1457 O O . HIS A 1 181 ? 8.546 -0.160 17.791 1.00 72.56 181 HIS A O 1
ATOM 1463 N N . LYS A 1 182 ? 8.282 2.043 18.090 1.00 73.06 182 LYS A N 1
ATOM 1464 C CA . LYS A 1 182 ? 9.646 2.262 18.614 1.00 73.06 182 LYS A CA 1
ATOM 1465 C C . LYS A 1 182 ? 9.886 1.585 19.961 1.00 73.06 182 LYS A C 1
ATOM 1467 O O . LYS A 1 182 ? 11.002 1.127 20.190 1.00 73.06 182 LYS A O 1
ATOM 1472 N N . ILE A 1 183 ? 8.864 1.475 20.813 1.00 69.06 183 ILE A N 1
ATOM 1473 C CA . ILE A 1 183 ? 8.965 0.800 22.119 1.00 69.06 183 ILE A CA 1
ATOM 1474 C C . ILE A 1 183 ? 9.341 -0.682 21.938 1.00 69.06 183 ILE A C 1
ATOM 1476 O O . ILE A 1 183 ? 10.156 -1.211 22.691 1.00 69.06 183 ILE A O 1
ATOM 1480 N N . VAL A 1 184 ? 8.838 -1.328 20.881 1.00 60.84 184 VAL A N 1
ATOM 1481 C CA . VAL A 1 184 ? 9.113 -2.744 20.555 1.00 60.84 184 VAL A CA 1
ATOM 1482 C C . VAL A 1 184 ? 10.546 -2.976 20.092 1.00 60.84 184 VAL A C 1
ATOM 1484 O O . VAL A 1 184 ? 11.120 -4.023 20.359 1.00 60.84 184 VAL A O 1
ATOM 1487 N N . LYS A 1 185 ? 11.155 -1.990 19.424 1.00 52.72 185 LYS A N 1
ATOM 1488 C CA . LYS A 1 185 ? 12.546 -2.071 18.943 1.00 52.72 185 LYS A CA 1
ATOM 1489 C C . LYS A 1 185 ? 13.598 -1.879 20.045 1.00 52.72 185 LYS A C 1
ATOM 1491 O O . LYS A 1 185 ? 14.789 -1.844 19.735 1.00 52.72 185 LYS A O 1
ATOM 1496 N N . GLY A 1 186 ? 13.176 -1.739 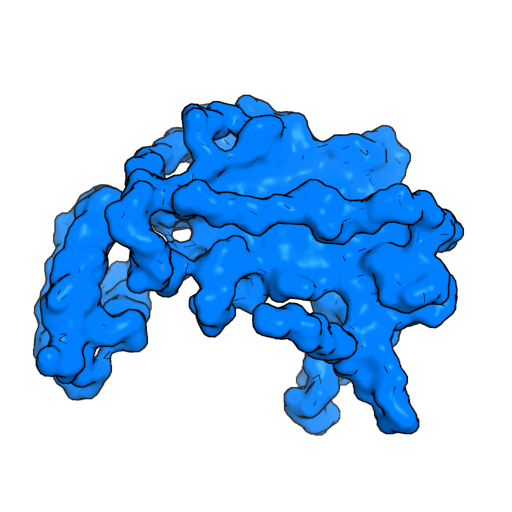21.306 1.00 48.53 186 GLY A N 1
ATOM 1497 C CA . GLY A 1 186 ? 14.050 -1.833 22.477 1.00 48.53 186 GLY A CA 1
ATOM 1498 C C . GLY A 1 186 ? 14.672 -3.233 22.638 1.00 48.53 186 GLY A C 1
ATOM 1499 O O . GLY A 1 186 ? 14.480 -4.095 21.789 1.00 48.53 186 GLY A O 1
ATOM 1500 N N . PRO A 1 187 ? 15.421 -3.507 23.722 1.00 43.56 187 PRO A N 1
ATOM 1501 C CA . PRO A 1 187 ? 16.161 -4.765 23.919 1.00 43.56 187 PRO A CA 1
ATOM 1502 C C . PRO A 1 187 ? 15.273 -6.007 24.150 1.00 43.56 187 PRO A C 1
ATOM 1504 O O . PRO A 1 187 ? 15.776 -7.048 24.564 1.00 43.56 187 PRO A O 1
ATOM 1507 N N . ILE A 1 188 ? 13.966 -5.899 23.905 1.00 44.50 188 ILE A N 1
ATOM 1508 C CA . ILE A 1 188 ? 13.001 -6.991 24.007 1.00 44.50 188 ILE A CA 1
ATOM 1509 C C . ILE A 1 188 ? 13.215 -7.917 22.802 1.00 44.50 188 ILE A C 1
ATOM 1511 O O . ILE A 1 188 ? 13.513 -7.468 21.696 1.00 44.50 188 ILE A O 1
ATOM 1515 N N . GLU A 1 189 ? 13.162 -9.222 23.052 1.00 41.31 189 GLU A N 1
ATOM 1516 C CA . GLU A 1 189 ? 13.520 -10.278 22.109 1.00 41.31 189 GLU A CA 1
ATOM 1517 C C . GLU A 1 189 ? 12.917 -10.086 20.708 1.00 41.31 189 GLU A C 1
ATOM 1519 O O . GLU A 1 189 ? 11.773 -9.672 20.530 1.00 41.31 189 GLU A O 1
ATOM 1524 N N . LYS A 1 190 ? 13.712 -10.449 19.692 1.00 43.66 190 LYS A N 1
ATOM 1525 C CA . LYS A 1 190 ? 13.437 -10.353 18.243 1.00 43.66 190 LYS A CA 1
ATOM 1526 C C . LYS A 1 190 ? 12.146 -11.050 17.756 1.00 43.66 190 LYS A C 1
ATOM 1528 O O . LYS A 1 190 ? 11.919 -11.075 16.548 1.00 43.66 190 LYS A O 1
ATOM 1533 N N . SER A 1 191 ? 11.357 -11.649 18.644 1.00 42.44 191 SER A N 1
ATOM 1534 C CA . SER A 1 191 ? 10.140 -12.417 18.360 1.00 42.44 191 SER A CA 1
ATOM 1535 C C . SER A 1 191 ? 8.864 -11.568 18.312 1.00 42.44 191 SER A C 1
ATOM 1537 O O . SER A 1 191 ? 7.906 -11.974 17.659 1.00 42.44 191 SER A O 1
ATOM 1539 N N . VAL A 1 192 ? 8.831 -10.379 18.929 1.00 46.69 192 VAL A N 1
ATOM 1540 C CA . VAL A 1 192 ? 7.647 -9.501 18.880 1.00 46.69 192 VAL A CA 1
ATOM 1541 C C . VAL A 1 192 ? 7.745 -8.576 17.669 1.00 46.69 192 VAL A C 1
ATOM 1543 O O . VAL A 1 192 ? 8.404 -7.539 17.696 1.00 46.69 192 VAL A O 1
ATOM 1546 N N . HIS A 1 193 ? 7.100 -8.958 16.567 1.00 54.00 193 HIS A N 1
ATOM 1547 C CA . HIS A 1 193 ? 7.188 -8.212 15.308 1.00 54.00 193 HIS A CA 1
ATOM 1548 C C . HIS A 1 193 ? 6.385 -6.894 15.3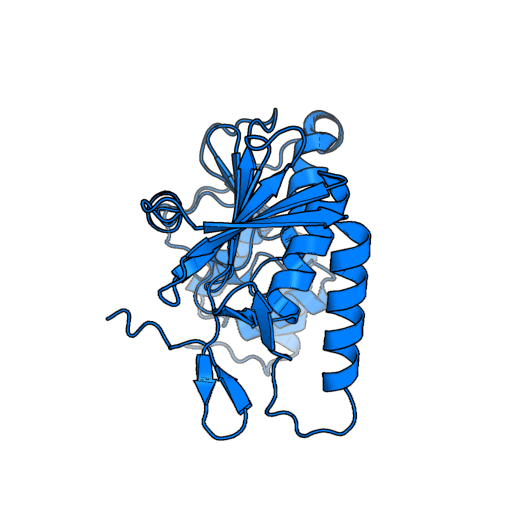07 1.00 54.00 193 HIS A C 1
ATOM 1550 O O . HIS A 1 193 ? 6.703 -6.002 14.529 1.00 54.00 193 HIS A O 1
ATOM 1556 N N . SER A 1 194 ? 5.395 -6.709 16.193 1.00 65.25 194 SER A N 1
ATOM 1557 C CA . SER A 1 194 ? 4.687 -5.424 16.368 1.00 65.25 194 SER A CA 1
ATOM 1558 C C . SER A 1 194 ? 3.908 -5.368 17.691 1.00 65.25 194 SER A C 1
ATOM 1560 O O . SER A 1 194 ? 3.596 -6.419 18.236 1.00 65.25 194 SER A O 1
ATOM 1562 N N . ILE A 1 195 ? 3.557 -4.175 18.199 1.00 73.00 195 ILE A N 1
ATOM 1563 C CA . ILE A 1 195 ? 2.557 -4.031 19.280 1.00 73.00 195 ILE A CA 1
ATOM 1564 C C . ILE A 1 195 ? 1.156 -4.101 18.659 1.00 73.00 195 ILE A C 1
ATOM 1566 O O . ILE A 1 195 ? 0.923 -3.404 17.662 1.00 73.00 195 ILE A O 1
ATOM 1570 N N . PRO A 1 196 ? 0.218 -4.887 19.211 1.00 80.88 196 PRO A N 1
ATOM 1571 C CA . PRO A 1 196 ? -1.176 -4.806 18.813 1.00 80.88 196 PRO A CA 1
ATOM 1572 C C . PRO A 1 196 ? -1.837 -3.570 19.429 1.00 80.88 196 PRO A C 1
ATOM 1574 O O . PRO A 1 196 ? -1.627 -3.255 20.598 1.00 80.88 196 PRO A O 1
ATOM 1577 N N . MET A 1 197 ? -2.676 -2.888 18.657 1.00 85.81 197 MET A N 1
ATOM 1578 C CA . MET A 1 197 ? -3.533 -1.808 19.140 1.00 85.81 197 MET A CA 1
ATOM 1579 C C . MET A 1 197 ? -4.996 -2.192 18.951 1.00 85.81 197 MET A C 1
ATOM 1581 O O . MET A 1 197 ? -5.374 -2.707 17.898 1.00 85.81 197 MET A O 1
ATOM 1585 N N . LYS A 1 198 ? -5.806 -1.951 19.983 1.00 86.69 198 LYS A N 1
ATOM 1586 C CA . LYS A 1 198 ? -7.228 -2.291 19.991 1.00 86.69 198 LYS A CA 1
ATOM 1587 C C . LYS A 1 198 ? -8.055 -1.174 19.349 1.00 86.69 198 LYS A C 1
ATOM 1589 O O . LYS A 1 198 ? -7.921 -0.017 19.742 1.00 86.69 198 LYS A O 1
ATOM 1594 N N . PHE A 1 199 ? -8.932 -1.529 18.415 1.00 86.19 199 PHE A N 1
ATOM 1595 C CA . PHE A 1 199 ? -9.958 -0.655 17.840 1.00 86.19 199 PHE A CA 1
ATOM 1596 C C . PHE A 1 199 ? -11.309 -1.368 17.938 1.00 86.19 199 PHE A C 1
ATOM 1598 O O . PHE A 1 199 ? -11.511 -2.401 17.300 1.00 86.19 199 PHE A O 1
ATOM 1605 N N . GLY A 1 200 ? -12.217 -0.845 18.766 1.00 84.19 200 GLY A N 1
ATOM 1606 C CA . GLY A 1 200 ? -13.399 -1.603 19.185 1.00 84.19 200 GLY A CA 1
ATOM 1607 C C . GLY A 1 200 ? -12.979 -2.847 19.972 1.00 84.19 200 GLY A C 1
ATOM 1608 O O . GLY A 1 200 ? -12.237 -2.733 20.953 1.00 84.19 200 GLY A O 1
ATOM 1609 N N . ASP A 1 201 ? -13.400 -4.024 19.508 1.00 82.56 201 ASP A N 1
ATOM 1610 C CA . ASP A 1 201 ? -13.040 -5.324 20.090 1.00 82.56 201 ASP A CA 1
ATOM 1611 C C . ASP A 1 201 ? -11.946 -6.092 19.343 1.00 82.56 201 ASP A C 1
ATOM 1613 O O . ASP A 1 201 ? -11.580 -7.195 19.740 1.00 82.56 201 ASP A O 1
ATOM 1617 N N . VAL A 1 202 ? -11.352 -5.482 18.317 1.00 85.25 202 VAL A N 1
ATOM 1618 C CA . VAL A 1 202 ? -10.401 -6.151 17.427 1.00 85.25 202 VAL A CA 1
ATOM 1619 C C . VAL A 1 202 ? -9.014 -5.522 17.534 1.00 85.25 202 VAL A C 1
ATOM 1621 O O . VAL A 1 202 ? -8.870 -4.309 17.715 1.00 85.25 202 VAL A O 1
ATOM 1624 N N . TYR A 1 203 ? -7.976 -6.351 17.434 1.00 87.12 203 TYR A N 1
ATOM 1625 C CA . TYR A 1 203 ? -6.582 -5.924 17.502 1.00 87.12 203 TYR A CA 1
ATOM 1626 C C . TYR A 1 203 ? -5.948 -5.831 16.117 1.00 87.12 203 TYR A C 1
ATOM 1628 O O . TYR A 1 203 ? -6.214 -6.638 15.229 1.00 87.12 203 TYR A O 1
ATOM 1636 N N . PHE A 1 204 ? -5.071 -4.844 15.944 1.00 87.19 204 PHE A N 1
ATOM 1637 C CA . PHE A 1 204 ? -4.374 -4.588 14.687 1.00 87.19 204 PHE A CA 1
ATOM 1638 C C . PHE A 1 204 ? -2.897 -4.285 14.922 1.00 87.19 204 PHE A C 1
ATOM 1640 O O . PHE A 1 204 ? -2.520 -3.678 15.925 1.00 87.19 204 PHE A O 1
ATOM 1647 N N . SER A 1 205 ? -2.047 -4.667 13.968 1.00 85.19 205 SER A N 1
ATOM 1648 C CA . SER A 1 205 ? -0.613 -4.378 14.036 1.00 85.19 205 SER A CA 1
ATOM 1649 C C . SER A 1 205 ? -0.335 -2.878 13.895 1.00 85.19 205 SER A C 1
ATOM 1651 O O . SER A 1 205 ? -0.637 -2.271 12.862 1.00 85.19 205 SER A O 1
ATOM 1653 N N . THR A 1 206 ? 0.315 -2.295 14.906 1.00 85.19 206 THR A N 1
ATOM 1654 C CA . THR A 1 206 ? 0.759 -0.887 14.887 1.00 85.19 206 THR A CA 1
ATOM 1655 C C . THR A 1 206 ? 1.727 -0.584 13.750 1.00 85.19 206 THR A C 1
ATOM 1657 O O . THR A 1 206 ? 1.699 0.511 13.193 1.00 85.19 206 THR A O 1
ATOM 1660 N N . GLU A 1 207 ? 2.549 -1.554 13.346 1.00 82.75 207 GLU A N 1
ATOM 1661 C CA . GLU A 1 207 ? 3.480 -1.383 12.233 1.00 82.75 207 GLU A CA 1
ATOM 1662 C C . GLU A 1 207 ? 2.740 -1.230 10.901 1.00 82.75 207 GLU A C 1
ATOM 1664 O O . GLU A 1 207 ? 3.005 -0.295 10.141 1.00 82.75 207 GLU A O 1
ATOM 1669 N N . ILE A 1 208 ? 1.800 -2.138 10.623 1.00 84.19 208 ILE A N 1
ATOM 1670 C CA . ILE A 1 208 ? 1.042 -2.136 9.369 1.00 84.19 208 ILE A CA 1
ATOM 1671 C C . ILE A 1 208 ? 0.164 -0.891 9.294 1.00 84.19 208 ILE A C 1
ATOM 1673 O O . ILE A 1 208 ? 0.202 -0.174 8.291 1.00 84.19 208 ILE A O 1
ATOM 1677 N N . LEU A 1 209 ? -0.567 -0.591 10.371 1.00 88.44 209 LEU A N 1
ATOM 1678 C CA . LEU A 1 209 ? -1.370 0.624 10.458 1.00 88.44 209 LEU A CA 1
ATOM 1679 C C . LEU A 1 209 ? -0.508 1.877 10.304 1.00 88.44 209 LEU A C 1
ATOM 1681 O O . LEU A 1 209 ? -0.863 2.763 9.532 1.00 88.44 209 LEU A O 1
ATOM 1685 N N . GLY A 1 210 ? 0.651 1.938 10.964 1.00 87.94 210 GLY A N 1
ATOM 1686 C CA . GLY A 1 210 ? 1.556 3.081 10.889 1.00 87.94 210 GLY A CA 1
ATOM 1687 C C . GLY A 1 210 ? 2.062 3.333 9.468 1.00 87.94 210 GLY A C 1
ATOM 1688 O O . GLY A 1 210 ? 2.096 4.480 9.018 1.00 87.94 210 GLY A O 1
ATOM 1689 N N . ARG A 1 211 ? 2.398 2.274 8.717 1.00 84.62 211 ARG A N 1
ATOM 1690 C CA . ARG A 1 211 ? 2.767 2.391 7.294 1.00 84.62 211 ARG A CA 1
ATOM 1691 C C . ARG A 1 211 ? 1.624 2.977 6.467 1.00 84.62 211 ARG A C 1
ATOM 1693 O O . ARG A 1 211 ? 1.866 3.918 5.719 1.00 84.62 211 ARG A O 1
ATOM 1700 N N . ILE A 1 212 ? 0.395 2.482 6.633 1.00 89.69 212 ILE A N 1
ATOM 1701 C CA . ILE A 1 212 ? -0.784 2.991 5.910 1.00 89.69 212 ILE A CA 1
ATOM 1702 C C . ILE A 1 212 ? -1.069 4.448 6.293 1.00 89.69 212 ILE A C 1
ATOM 1704 O O . ILE A 1 212 ? -1.229 5.289 5.410 1.00 89.69 212 ILE A O 1
ATOM 1708 N N . MET A 1 213 ? -1.062 4.786 7.586 1.00 90.94 213 MET A N 1
ATOM 1709 C CA . MET A 1 213 ? -1.348 6.146 8.059 1.00 90.94 213 MET A CA 1
ATOM 1710 C C . MET A 1 213 ? -0.325 7.164 7.552 1.00 90.94 213 MET A C 1
ATOM 1712 O O . MET A 1 213 ? -0.709 8.269 7.17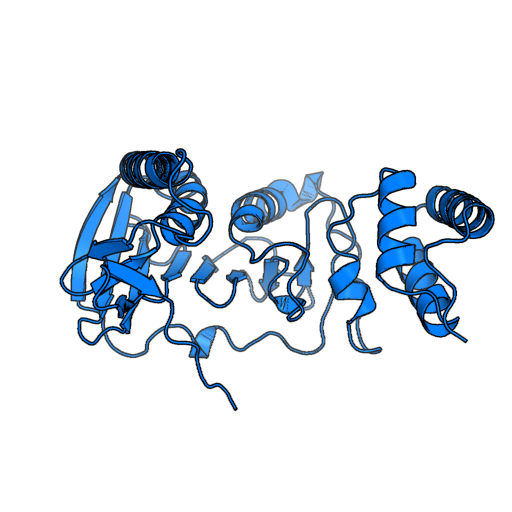8 1.00 90.94 213 MET A O 1
ATOM 1716 N N . LYS A 1 214 ? 0.959 6.797 7.437 1.00 87.19 214 LYS A N 1
ATOM 1717 C CA . LYS A 1 214 ? 1.989 7.664 6.832 1.00 87.19 214 LYS A CA 1
ATOM 1718 C C . LYS A 1 214 ? 1.685 8.020 5.375 1.00 87.19 214 LYS A C 1
ATOM 1720 O O . LYS A 1 214 ? 1.995 9.134 4.949 1.00 87.19 214 LYS A O 1
ATOM 1725 N N . VAL A 1 215 ? 1.080 7.100 4.621 1.00 86.88 215 VAL A N 1
ATOM 1726 C CA . VAL A 1 215 ? 0.622 7.372 3.252 1.00 86.88 215 VAL A CA 1
ATOM 1727 C C . VAL A 1 215 ? -0.617 8.258 3.279 1.00 86.88 215 VAL A C 1
ATOM 1729 O O . VAL A 1 215 ? -0.639 9.319 2.657 1.00 86.88 215 VAL A O 1
ATOM 1732 N N . VAL A 1 216 ? -1.631 7.860 4.047 1.00 89.69 216 VAL A N 1
ATOM 1733 C CA . VAL A 1 216 ? -2.929 8.543 4.093 1.00 89.69 216 VAL A CA 1
ATOM 1734 C C . VAL A 1 216 ? -2.812 9.968 4.642 1.00 89.69 216 VAL A C 1
ATOM 1736 O O . VAL A 1 216 ? -3.541 10.851 4.199 1.00 89.69 216 VAL A O 1
ATOM 1739 N N . ALA A 1 217 ? -1.841 10.249 5.517 1.00 89.31 217 ALA A N 1
ATOM 1740 C CA . ALA A 1 217 ? -1.583 11.587 6.057 1.00 89.31 217 ALA A CA 1
ATOM 1741 C C . ALA A 1 217 ? -1.164 12.614 4.988 1.00 89.31 217 ALA A C 1
ATOM 1743 O O . ALA A 1 217 ? -1.187 13.821 5.248 1.00 89.31 217 ALA A O 1
ATOM 1744 N N . ARG A 1 218 ? -0.768 12.146 3.795 1.00 86.00 218 ARG A N 1
ATOM 1745 C CA . ARG A 1 218 ? -0.500 12.981 2.614 1.00 86.00 218 ARG A CA 1
ATOM 1746 C C . ARG A 1 218 ? -1.758 13.262 1.789 1.00 86.00 218 ARG A C 1
ATOM 1748 O O . ARG A 1 218 ? -1.741 14.181 0.980 1.00 86.00 218 ARG A O 1
ATOM 1755 N N . LEU A 1 219 ? -2.814 12.471 1.978 1.00 85.69 219 LEU A N 1
ATOM 1756 C CA . LEU A 1 219 ? -4.042 12.499 1.181 1.00 85.69 219 LEU A CA 1
ATOM 1757 C C . LEU A 1 219 ? -5.189 13.198 1.911 1.00 85.69 219 LEU A C 1
ATOM 1759 O O . LEU A 1 219 ? -5.920 13.970 1.301 1.00 85.69 219 LEU A O 1
ATOM 1763 N N . GLU A 1 220 ? -5.358 12.922 3.204 1.00 90.06 220 GLU A N 1
ATOM 1764 C CA . GLU A 1 220 ? -6.477 13.413 4.007 1.00 90.06 220 GLU A CA 1
ATOM 1765 C C . GLU A 1 220 ? -6.026 13.786 5.418 1.00 90.06 220 GLU A C 1
ATOM 1767 O O . GLU A 1 220 ? -5.224 13.093 6.054 1.00 90.06 220 GLU A O 1
ATOM 1772 N N . LYS A 1 221 ? -6.582 14.891 5.929 1.00 93.56 221 LYS A N 1
ATOM 1773 C CA . LYS A 1 221 ? -6.294 15.372 7.287 1.00 93.56 221 LYS A CA 1
ATOM 1774 C C . LYS A 1 221 ? -6.908 14.465 8.348 1.00 93.56 221 LYS A C 1
ATOM 1776 O O . LYS A 1 221 ? -6.281 14.244 9.380 1.00 93.56 221 LYS A O 1
ATOM 1781 N N . ASN A 1 222 ? -8.119 13.973 8.093 1.00 95.75 222 ASN A N 1
ATOM 1782 C CA . ASN A 1 222 ? -8.799 13.054 8.989 1.00 95.75 222 ASN A CA 1
ATOM 1783 C C . ASN A 1 222 ? -9.304 11.833 8.225 1.00 95.75 222 ASN A C 1
ATOM 1785 O O . ASN A 1 222 ? -9.707 11.921 7.060 1.00 95.75 222 ASN A O 1
ATOM 1789 N N . VAL A 1 223 ? -9.332 10.706 8.922 1.00 96.31 223 VAL A N 1
ATOM 1790 C CA . VAL A 1 223 ? -9.825 9.430 8.415 1.00 96.31 223 VAL A CA 1
ATOM 1791 C C . VAL A 1 223 ? -11.009 8.952 9.228 1.00 96.31 223 VAL A C 1
ATOM 1793 O O . VAL A 1 223 ? -11.095 9.212 10.425 1.00 96.31 223 VAL A O 1
ATOM 1796 N N . ILE A 1 224 ? -11.907 8.230 8.572 1.00 95.56 224 ILE A N 1
ATOM 1797 C CA . ILE A 1 224 ? -12.938 7.430 9.220 1.00 95.56 224 ILE A CA 1
ATOM 1798 C C . ILE A 1 224 ? -12.410 6.004 9.321 1.00 95.56 224 ILE A C 1
ATOM 1800 O O . ILE A 1 224 ? -12.001 5.438 8.306 1.00 95.56 224 ILE A O 1
ATOM 1804 N N . ILE A 1 225 ? -12.455 5.431 10.521 1.00 94.88 225 ILE A N 1
ATOM 1805 C CA . ILE A 1 225 ? -12.119 4.030 10.775 1.00 94.88 225 ILE A CA 1
ATOM 1806 C C . ILE A 1 225 ? -13.403 3.259 11.071 1.00 94.88 225 ILE A C 1
ATOM 1808 O O . ILE A 1 225 ? -14.222 3.679 11.894 1.00 94.88 225 ILE A O 1
ATOM 1812 N N . ARG A 1 226 ? -13.559 2.123 10.393 1.00 92.56 226 ARG A N 1
ATOM 1813 C CA . ARG A 1 226 ? -14.604 1.133 10.642 1.00 92.56 226 ARG A CA 1
ATOM 1814 C C . ARG A 1 226 ? -13.975 -0.241 10.834 1.00 92.56 226 ARG A C 1
ATOM 1816 O O . ARG A 1 226 ? -13.015 -0.555 10.135 1.00 92.56 226 ARG A O 1
ATOM 1823 N N . CYS A 1 227 ? -14.512 -1.055 11.730 1.00 89.06 227 CYS A N 1
ATOM 1824 C CA . CYS A 1 227 ? -14.020 -2.407 11.989 1.00 89.06 227 CYS A CA 1
ATOM 1825 C C . CYS A 1 227 ? -15.177 -3.399 11.978 1.00 89.06 227 CYS A C 1
ATOM 1827 O O . CYS A 1 227 ? -16.246 -3.117 12.508 1.00 89.06 227 CYS A O 1
ATOM 1829 N N . ASP A 1 228 ? -14.961 -4.572 11.397 1.00 83.06 228 ASP A N 1
ATOM 1830 C CA . ASP A 1 228 ? -15.882 -5.689 11.581 1.00 83.06 228 ASP A CA 1
ATOM 1831 C C . ASP A 1 228 ? -15.632 -6.320 12.968 1.00 83.06 228 ASP A C 1
ATOM 1833 O O . ASP A 1 228 ? -14.505 -6.752 13.237 1.00 83.06 228 ASP A O 1
ATOM 1837 N N . PRO A 1 229 ? -16.640 -6.367 13.860 1.00 75.00 229 PRO A N 1
ATOM 1838 C CA . PRO A 1 229 ? -16.475 -6.849 15.230 1.00 75.00 229 PRO A CA 1
ATOM 1839 C C . PRO A 1 229 ? -16.166 -8.353 15.326 1.00 75.00 229 PRO A C 1
ATOM 1841 O O . PRO A 1 229 ? -15.713 -8.811 16.372 1.00 75.00 229 PRO A O 1
ATOM 1844 N N . LEU A 1 230 ? -16.366 -9.135 14.260 1.00 76.69 230 LEU A N 1
ATOM 1845 C CA . LEU A 1 230 ? -16.143 -10.587 14.245 1.00 76.69 230 LEU A CA 1
ATOM 1846 C C . LEU A 1 230 ? -14.704 -10.969 13.857 1.00 76.69 230 LEU A C 1
ATOM 1848 O O . LEU A 1 230 ? -14.496 -11.908 13.090 1.00 76.69 230 LEU A O 1
ATOM 1852 N N . GLU A 1 231 ? -13.710 -10.233 14.364 1.00 75.06 231 GLU A N 1
ATOM 1853 C CA . GLU A 1 231 ? -12.307 -10.331 13.919 1.00 75.06 231 GLU A CA 1
ATOM 1854 C C . GLU A 1 231 ? -12.153 -10.142 12.400 1.00 75.06 231 GLU A C 1
ATOM 1856 O O . GLU A 1 231 ? -11.328 -10.793 11.751 1.00 75.06 231 GLU A O 1
ATOM 1861 N N . GLY A 1 232 ? -12.970 -9.274 11.806 1.00 78.50 232 GLY A N 1
ATOM 1862 C CA . GLY A 1 232 ? -12.862 -8.956 10.390 1.00 78.50 232 GLY A CA 1
ATOM 1863 C C . GLY A 1 232 ? -11.945 -7.752 10.124 1.00 78.50 232 GLY A C 1
ATOM 1864 O O . GLY A 1 232 ? -11.367 -7.158 11.039 1.00 78.50 232 GLY A O 1
ATOM 1865 N N . PRO A 1 233 ? -11.761 -7.396 8.845 1.00 86.62 233 PRO A N 1
ATOM 1866 C CA . PRO A 1 233 ? -10.850 -6.332 8.451 1.00 86.62 233 PRO A CA 1
ATOM 1867 C C . PRO A 1 233 ? -11.280 -4.944 8.941 1.00 86.62 233 PRO A C 1
ATOM 1869 O O . PRO A 1 233 ? -12.466 -4.620 9.027 1.00 86.62 233 PRO A O 1
ATOM 1872 N N . MET A 1 234 ? -10.287 -4.090 9.188 1.00 91.19 234 MET A N 1
ATOM 1873 C CA . MET A 1 234 ? -10.477 -2.654 9.364 1.00 91.19 234 MET A CA 1
ATOM 1874 C C . MET A 1 234 ? -10.551 -1.972 8.004 1.00 91.19 234 MET A C 1
ATOM 1876 O O . MET A 1 234 ? -9.687 -2.179 7.152 1.00 91.19 234 MET A O 1
ATOM 1880 N N . ILE A 1 235 ? -11.529 -1.084 7.844 1.00 92.56 235 ILE A N 1
ATOM 1881 C CA . ILE A 1 235 ? -11.687 -0.219 6.681 1.00 92.56 235 ILE A CA 1
ATOM 1882 C C . ILE A 1 235 ? -11.431 1.230 7.059 1.00 92.56 235 ILE A C 1
ATOM 1884 O O . ILE A 1 235 ? -12.014 1.763 8.004 1.00 92.56 235 ILE A O 1
ATOM 1888 N N . ILE A 1 236 ? -10.565 1.875 6.280 1.00 93.94 236 ILE A N 1
ATOM 1889 C CA . ILE A 1 236 ? -10.155 3.259 6.486 1.00 93.94 236 ILE A CA 1
ATOM 1890 C C . ILE A 1 236 ? -10.439 4.062 5.223 1.00 93.94 236 ILE A C 1
ATOM 1892 O O . ILE A 1 236 ? -9.980 3.707 4.137 1.00 93.94 236 ILE A O 1
ATOM 1896 N N . THR A 1 237 ? -11.173 5.161 5.371 1.00 94.62 237 THR A N 1
ATOM 1897 C CA . THR A 1 237 ? -11.534 6.074 4.273 1.00 94.62 237 THR A CA 1
ATOM 1898 C C . THR A 1 237 ? -11.294 7.525 4.676 1.00 94.62 237 THR A C 1
ATOM 1900 O O . THR A 1 237 ? -11.219 7.840 5.864 1.00 94.62 237 THR A O 1
ATOM 1903 N N . GLY A 1 238 ? -11.227 8.442 3.711 1.00 93.12 238 GLY A N 1
ATOM 1904 C CA . GLY A 1 238 ? -11.172 9.880 4.001 1.00 93.12 238 GLY A CA 1
ATOM 1905 C C . GLY A 1 238 ? -12.432 10.379 4.714 1.00 93.12 238 GLY A C 1
ATOM 1906 O O . GLY A 1 238 ? -13.527 9.883 4.447 1.00 93.12 238 GLY A O 1
ATOM 1907 N N . SER A 1 239 ? -12.303 11.365 5.610 1.00 92.62 239 SER A N 1
ATOM 1908 C CA . SER A 1 239 ? -13.476 11.995 6.237 1.00 92.62 239 SER A CA 1
ATOM 1909 C C . SER A 1 239 ? -14.194 12.968 5.300 1.00 92.62 239 SER A C 1
ATOM 1911 O O . SER A 1 239 ? -15.416 13.058 5.334 1.00 92.62 239 SER A O 1
ATOM 1913 N N . ASN A 1 240 ? -13.437 13.709 4.482 1.00 88.50 240 ASN A N 1
ATOM 1914 C CA . ASN A 1 240 ? -13.979 14.729 3.580 1.00 88.50 240 ASN A CA 1
ATOM 1915 C C . ASN A 1 240 ? -14.401 14.117 2.248 1.00 88.50 240 ASN A C 1
ATOM 1917 O O . ASN A 1 240 ? -15.478 14.415 1.737 1.00 88.50 240 ASN A O 1
ATOM 1921 N N . ASN A 1 241 ? -13.561 13.234 1.701 1.00 87.44 241 ASN A N 1
ATOM 1922 C CA . ASN A 1 241 ? -13.878 12.465 0.511 1.00 87.44 241 ASN A CA 1
ATOM 1923 C C . ASN A 1 241 ? -13.690 10.958 0.766 1.00 87.44 241 ASN A C 1
ATOM 1925 O O . ASN A 1 241 ? -12.627 10.404 0.470 1.00 87.44 241 ASN A O 1
ATOM 1929 N N . PRO A 1 242 ? -14.732 10.261 1.261 1.00 84.81 242 PRO A N 1
ATOM 1930 C CA . PRO A 1 242 ? -14.667 8.825 1.537 1.00 84.81 242 PRO A CA 1
ATOM 1931 C C . PRO A 1 242 ? -14.384 7.954 0.307 1.00 84.81 242 PRO A C 1
ATOM 1933 O O . PRO A 1 242 ? -14.021 6.795 0.459 1.00 84.81 242 PRO A O 1
ATOM 1936 N N . LYS A 1 243 ? -14.551 8.497 -0.907 1.00 85.31 243 LYS A N 1
ATOM 1937 C CA . LYS A 1 243 ? -14.294 7.797 -2.173 1.00 85.31 243 LYS A CA 1
ATOM 1938 C C . LYS A 1 243 ? -12.892 8.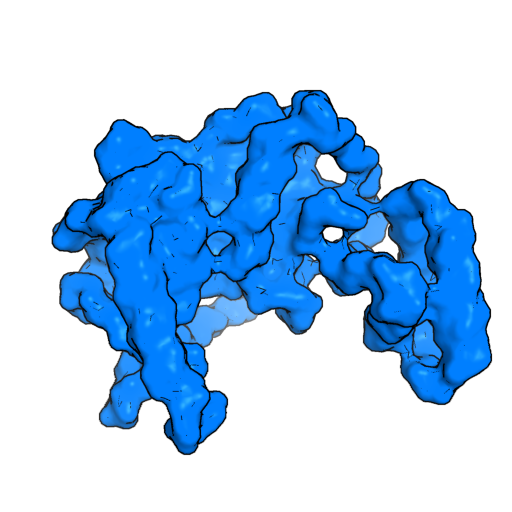045 -2.728 1.00 85.31 243 LYS A C 1
ATOM 1940 O O . LYS A 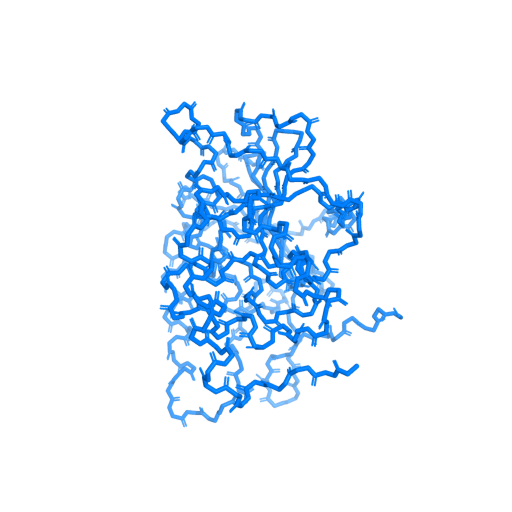1 243 ? -12.564 7.489 -3.767 1.00 85.31 243 LYS A O 1
ATOM 1945 N N . HIS A 1 244 ? -12.085 8.905 -2.102 1.00 87.44 244 HIS A N 1
ATOM 1946 C CA . HIS A 1 244 ? -10.753 9.241 -2.612 1.00 87.44 244 HIS A CA 1
ATOM 1947 C C . HIS A 1 244 ? -9.776 8.071 -2.475 1.00 87.44 244 HIS A C 1
ATOM 1949 O O . HIS A 1 244 ? -8.974 7.817 -3.369 1.00 87.44 244 HIS A O 1
ATOM 1955 N N . PHE A 1 245 ? -9.862 7.333 -1.373 1.00 91.62 245 PHE A N 1
ATOM 1956 C CA . PHE A 1 245 ? -9.080 6.129 -1.154 1.00 91.62 245 PHE A CA 1
ATOM 1957 C C . PHE A 1 245 ? -9.846 5.174 -0.240 1.00 91.62 245 PHE A C 1
ATOM 1959 O O . PHE A 1 245 ? -10.716 5.592 0.529 1.00 91.62 245 PHE A O 1
ATOM 1966 N N . ILE A 1 246 ? -9.451 3.909 -0.284 1.00 91.69 246 ILE A N 1
ATOM 1967 C CA . ILE A 1 246 ? -9.846 2.893 0.679 1.00 91.69 246 ILE A CA 1
ATOM 1968 C C . ILE A 1 246 ? -8.607 2.125 1.130 1.00 91.69 246 ILE A C 1
ATOM 1970 O O . ILE A 1 246 ? -7.801 1.680 0.311 1.00 91.69 246 ILE A O 1
ATOM 1974 N N . ALA A 1 247 ? -8.444 1.980 2.441 1.00 91.94 247 ALA A N 1
ATOM 1975 C CA . ALA A 1 247 ? -7.488 1.052 3.018 1.00 91.94 247 ALA A CA 1
ATOM 1976 C C . ALA A 1 247 ? -8.235 -0.086 3.708 1.00 91.94 247 ALA A C 1
ATOM 1978 O O . ALA A 1 247 ? -9.217 0.152 4.407 1.00 91.94 247 ALA A O 1
ATOM 1979 N N . ASN A 1 248 ? -7.742 -1.302 3.524 1.00 90.62 248 ASN A N 1
ATOM 1980 C CA . ASN A 1 248 ? -8.145 -2.483 4.262 1.00 90.62 248 ASN A CA 1
ATOM 1981 C C . ASN A 1 248 ? -6.934 -2.988 5.055 1.00 90.62 248 ASN A C 1
ATOM 1983 O O . ASN A 1 248 ? -5.852 -3.145 4.488 1.00 90.62 248 ASN A O 1
ATOM 1987 N N . VAL A 1 249 ? -7.104 -3.227 6.352 1.00 89.56 249 VAL A N 1
ATOM 1988 C CA . VAL A 1 249 ? -6.075 -3.803 7.219 1.00 89.56 249 VAL A CA 1
ATOM 1989 C C . VAL A 1 249 ? -6.633 -5.034 7.921 1.00 89.56 249 VAL A C 1
ATOM 1991 O O . VAL A 1 249 ? -7.647 -4.961 8.610 1.00 89.56 249 VAL A O 1
ATOM 1994 N N . MET A 1 250 ? -5.951 -6.163 7.757 1.00 87.12 250 MET A N 1
ATOM 1995 C CA 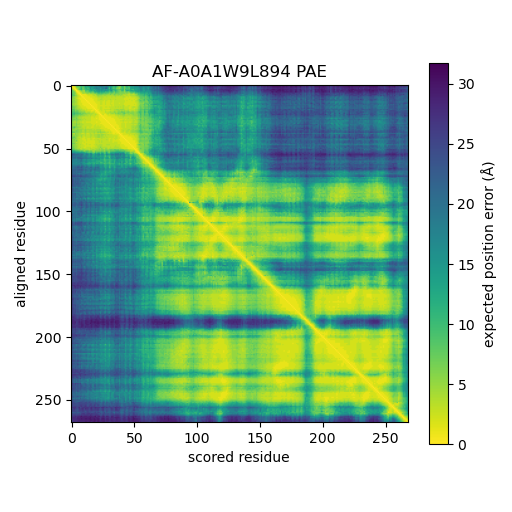. MET A 1 250 ? -6.304 -7.413 8.416 1.00 87.12 250 MET A CA 1
ATOM 1996 C C . MET A 1 250 ? -6.023 -7.315 9.920 1.00 87.12 250 MET A C 1
ATOM 1998 O O . MET A 1 250 ? -5.001 -6.740 10.319 1.00 87.12 250 MET A O 1
ATOM 2002 N N . PRO A 1 251 ? -6.891 -7.890 10.760 1.00 87.06 251 PRO A N 1
ATOM 2003 C CA . PRO A 1 251 ? -6.665 -7.927 12.192 1.00 87.06 251 PRO A CA 1
ATOM 2004 C C . PRO A 1 251 ? -5.558 -8.914 12.553 1.00 87.06 251 PRO A C 1
ATOM 2006 O O . PRO A 1 251 ? -5.235 -9.835 11.798 1.00 87.06 251 PRO A O 1
ATOM 2009 N N . CYS A 1 252 ? -4.982 -8.725 13.735 1.00 81.25 252 CYS A N 1
ATOM 2010 C CA . CYS A 1 252 ? -4.142 -9.719 14.381 1.00 81.25 252 CYS A CA 1
ATOM 2011 C C . CYS A 1 252 ? -4.888 -10.337 15.564 1.00 81.25 252 CYS A C 1
ATOM 2013 O O . CYS A 1 252 ? -5.675 -9.686 16.249 1.00 81.25 252 CYS A O 1
ATOM 2015 N N . ARG A 1 253 ? -4.617 -11.615 15.801 1.00 76.00 253 ARG A N 1
ATOM 2016 C CA . ARG A 1 253 ? -5.008 -12.305 17.024 1.00 76.00 253 ARG A CA 1
ATOM 2017 C C . ARG A 1 253 ? -3.926 -12.121 18.061 1.00 76.00 253 ARG A C 1
ATOM 2019 O O . ARG A 1 253 ? -2.771 -11.898 17.716 1.00 76.00 253 ARG A O 1
ATOM 2026 N N . ILE A 1 254 ? -4.316 -12.228 19.317 1.00 71.75 254 ILE A N 1
ATOM 2027 C CA . ILE A 1 254 ? -3.405 -12.200 20.449 1.00 71.75 254 ILE A CA 1
ATOM 2028 C C . ILE A 1 254 ? -3.411 -13.605 21.048 1.00 71.75 254 ILE A C 1
ATOM 2030 O O . ILE A 1 254 ? -4.486 -14.166 21.254 1.00 71.75 254 ILE A O 1
ATOM 2034 N N . ASP A 1 255 ? -2.236 -14.203 21.231 1.00 68.31 255 ASP A N 1
ATOM 2035 C CA . ASP A 1 255 ? -2.121 -15.484 21.931 1.00 68.31 255 ASP A CA 1
ATOM 2036 C C . ASP A 1 255 ? -2.188 -15.308 23.458 1.00 68.31 255 ASP A C 1
ATOM 2038 O O . ASP A 1 255 ? -2.277 -14.193 23.978 1.00 68.31 255 ASP A O 1
ATOM 2042 N N . ASP A 1 256 ? -2.154 -16.422 24.188 1.00 69.19 256 ASP A N 1
ATOM 2043 C CA . ASP A 1 256 ? -2.230 -16.425 25.654 1.00 69.19 256 ASP A CA 1
ATOM 2044 C C . ASP A 1 256 ? -1.051 -15.675 26.316 1.00 69.19 256 ASP A C 1
ATOM 2046 O O . ASP A 1 256 ? -1.154 -15.248 27.468 1.00 69.19 256 ASP A O 1
ATOM 2050 N N . GLU A 1 257 ? 0.047 -15.460 25.582 1.00 63.50 257 GLU A N 1
ATOM 2051 C CA . GLU A 1 257 ? 1.248 -14.730 26.008 1.00 63.50 257 GLU A CA 1
ATOM 2052 C C . GLU A 1 257 ? 1.225 -13.244 25.587 1.00 63.50 257 GLU A C 1
ATOM 2054 O O . GLU A 1 257 ? 2.192 -12.507 25.779 1.00 63.50 257 GLU A O 1
ATOM 2059 N N . GLN A 1 258 ? 0.087 -12.765 25.078 1.00 63.91 258 GLN A N 1
ATOM 2060 C CA . GLN A 1 258 ? -0.122 -11.410 24.563 1.00 63.91 258 GLN A CA 1
ATOM 2061 C C . GLN A 1 258 ? 0.683 -11.058 23.303 1.00 63.91 258 GLN A C 1
ATOM 2063 O O . GLN A 1 258 ? 0.842 -9.879 22.962 1.00 63.91 258 GLN A O 1
ATOM 2068 N N . HIS A 1 259 ? 1.160 -12.053 22.561 1.00 62.72 259 HIS A N 1
ATOM 2069 C CA . HIS A 1 259 ? 1.858 -11.829 21.307 1.00 62.72 259 HIS A CA 1
ATOM 2070 C C . HIS A 1 259 ? 0.868 -11.732 20.144 1.00 62.72 259 HIS A C 1
ATOM 2072 O O . HIS A 1 259 ? 0.021 -12.611 19.955 1.00 62.72 259 HIS A O 1
ATOM 2078 N N . PRO A 1 260 ? 0.948 -10.664 19.327 1.00 62.34 260 PRO A N 1
ATOM 2079 C CA . PRO A 1 260 ? 0.120 -10.577 18.146 1.00 62.34 260 PRO A CA 1
ATOM 2080 C C . PRO A 1 260 ? 0.636 -11.512 17.058 1.00 62.34 260 PRO A C 1
ATOM 2082 O O . PRO A 1 260 ? 1.795 -11.431 16.646 1.00 62.34 260 PRO A O 1
ATOM 2085 N N . TYR A 1 261 ? -0.256 -12.323 16.512 1.00 64.94 261 TYR A N 1
ATOM 2086 C CA . TYR A 1 261 ? -0.008 -13.122 15.327 1.00 64.94 261 TYR A CA 1
ATOM 2087 C C . TYR A 1 261 ? -1.132 -12.907 14.318 1.00 64.94 261 TYR A C 1
ATOM 2089 O O . TYR A 1 261 ? -2.303 -12.736 14.658 1.00 64.94 261 TYR A O 1
ATOM 2097 N N . PHE A 1 262 ? -0.787 -12.909 13.036 1.00 61.59 262 PHE A N 1
ATOM 2098 C CA . PHE A 1 262 ? -1.805 -13.038 12.006 1.00 61.59 262 PHE A CA 1
ATOM 2099 C C . PHE A 1 262 ? -2.209 -14.502 11.972 1.00 61.59 262 PHE A C 1
ATOM 2101 O O . PHE A 1 262 ? -1.340 -15.372 11.874 1.00 61.59 262 PHE A O 1
ATOM 2108 N N . ALA A 1 263 ? -3.510 -14.791 12.056 1.00 49.03 263 ALA A N 1
ATOM 2109 C CA . ALA A 1 263 ? -3.986 -16.116 11.698 1.00 49.03 263 ALA A CA 1
ATOM 2110 C C . ALA A 1 263 ? -3.484 -16.362 10.276 1.00 49.03 263 ALA A C 1
ATOM 2112 O O . ALA A 1 263 ? -3.890 -15.652 9.354 1.00 49.03 263 ALA A O 1
ATOM 2113 N N . SER A 1 264 ? -2.529 -17.285 10.114 1.00 37.09 264 SER A N 1
ATOM 2114 C CA . SER A 1 264 ? -2.064 -17.656 8.786 1.00 37.09 264 SER A CA 1
ATOM 2115 C C . SER A 1 264 ? -3.324 -18.017 8.021 1.00 37.09 264 SER A C 1
ATOM 2117 O O . SER A 1 264 ? -4.052 -18.909 8.475 1.00 37.09 264 SER A O 1
ATOM 2119 N N . PRO A 1 265 ? -3.642 -17.334 6.909 1.00 36.94 265 PRO A N 1
ATOM 2120 C CA . PRO A 1 265 ? -4.647 -17.877 6.046 1.00 36.94 265 PRO A CA 1
ATOM 2121 C C . PRO A 1 265 ? -4.036 -19.205 5.610 1.00 36.94 265 PRO A C 1
ATOM 2123 O O . PRO A 1 265 ? -3.052 -19.238 4.869 1.00 36.94 265 PRO A O 1
ATOM 2126 N N . ASN A 1 266 ? -4.574 -20.308 6.125 1.00 30.50 266 ASN A N 1
ATOM 2127 C CA . ASN A 1 266 ? -4.519 -21.580 5.433 1.00 30.50 266 ASN A CA 1
ATOM 2128 C C . ASN A 1 266 ? -5.310 -21.362 4.138 1.00 30.50 266 ASN A C 1
ATOM 2130 O O . ASN A 1 266 ? -6.451 -21.787 4.002 1.00 30.50 266 ASN A O 1
ATOM 2134 N N . LEU A 1 267 ? -4.735 -20.574 3.232 1.00 27.20 267 LEU A N 1
ATOM 2135 C CA . LEU A 1 267 ? -5.083 -20.590 1.836 1.00 27.20 267 LEU A CA 1
ATOM 2136 C C . LEU A 1 267 ? -4.450 -21.886 1.329 1.00 27.20 267 LEU A C 1
ATOM 2138 O O . LEU A 1 267 ? -3.237 -22.043 1.512 1.00 27.20 267 LEU A O 1
ATOM 2142 N N . PRO A 1 268 ? -5.259 -22.828 0.823 1.00 29.25 268 PRO A N 1
ATOM 2143 C CA . PRO A 1 268 ? -4.754 -24.065 0.241 1.00 29.25 268 PRO A CA 1
ATOM 2144 C C . PRO A 1 268 ? -3.678 -23.813 -0.825 1.00 29.25 268 PRO A C 1
ATOM 2146 O O . PRO A 1 268 ? -3.691 -22.729 -1.457 1.00 29.25 268 PRO A O 1
#

Solvent-accessible surface area (backbone atoms only — not comparable to full-atom values): 14980 Å² total; per-residue (Å²): 117,78,54,67,74,81,44,66,67,60,39,53,54,52,22,55,58,57,66,68,47,88,45,56,65,51,48,46,56,49,51,53,53,39,44,78,68,28,46,41,72,70,38,51,54,53,24,33,58,70,55,73,43,78,69,50,40,51,64,38,63,72,70,50,65,95,78,52,47,76,50,83,76,76,57,56,92,84,39,52,66,56,51,52,53,48,65,46,45,59,76,50,26,64,45,84,81,57,86,60,41,84,24,35,24,34,36,37,40,91,22,27,40,37,28,28,42,93,51,38,38,42,35,38,44,75,44,90,63,62,59,99,55,57,35,36,32,34,46,93,87,44,57,35,32,26,67,94,72,75,82,67,62,79,77,70,55,76,88,68,88,48,46,82,71,48,77,42,52,22,56,64,52,22,50,52,24,47,54,54,40,53,64,54,74,44,98,56,67,95,80,62,88,47,50,65,44,76,56,89,86,32,31,28,42,24,53,62,50,23,40,48,28,60,36,44,44,78,76,33,68,35,30,34,41,23,33,28,78,84,69,38,49,33,40,38,26,31,62,91,48,54,75,45,30,47,32,41,37,51,44,30,46,67,49,100,85,69,48,59,40,64,76,73,77,85,66,130

Secondary structure (DSSP, 8-state):
-PBPTT-HHHHHHHHHHHHT--SHHHHHHHHHHHHHTTB-HHHHHHHHHHTT---TTHHHHHHS-TT-EEEPPPPGGG-HHHHHHHHHHGGGS--S--SSGGGSSEEEETTEEEEE-SSEEEEEE--S---SS-EEES-SSS-EEE-S----GGGTS-SS-PEEEEEEEHHHHHHHHHHHHHHHTSSS-TT----EEEETTEEEEHHHHHHHHHHHTTT-SEEEEEE-TTT--EEEEESS-TTSEEEEE--BEE-TTS-EE-------

Mean predicted aligned error: 12.6 Å

Sequence (268 aa):
MNKSIQNPLLIEQVTKEVESLKTGEDLYRFLMSRKENGYTSALLSKVMKRAHLPKVGLIPMLHAPKTLKIVPFPKRDENADIYNVVEALLPAKEGDESKRHWLNGVWVHEGNTTTCNGYSLLQIHNVRYTPEYPEFWPNTDGPTMCPPEMPTWKQVIPTNDPEFIGIYNTRELAELLDECHKIVKGPIEKSVHSIPMKFGDVYFSTEILGRIMKVVARLEKNVIIRCDPLEGPMIITGSNNPKHFIANVMPCRIDDEQHPYFASPNLP

Nearest PDB structures (foldseek):
  4k3l-assembly1_A  TM=6.558E-01  e=1.935E-07  Escherichia coli K-12
  2avt-assembly1_B  TM=6.460E-01  e=4.664E-07  Streptococcus pyogenes
  2awa-assembly2_C  TM=6.187E-01  e=4.398E-07  Streptococcus pneumoniae TIGR4
  8gnn-assembly1_A  TM=4.858E-01  e=3.840E-02  Homo sapiens
  3a1j-assembly1_A  TM=4.743E-01  e=4.072E-02  Homo sapiens

pLDDT: mean 72.89, std 15.03, range [27.2, 96.5]

Foldseek 3Di:
DADDLPDVVVLVVLLVVCLPDDFLVSNLVSLQVVVVVRYDPNSVLSSCVVNVHPSFPVLLSSVFDPPKDWDGDDPCVVQVQVQLLQQLCQLLAQDRPDPPSLRQFWKAADQKIWHHHPFKIKMFHNRVDHDPAIWTDSDSRHIIIRGPDDPPVVVQPDPDDFAWQDKDFLVVLLVVLVVQQVVCVPPPDPPQPAQWDDGPQFTFGSVSSSSVSSSCNVVERMWTWGHHNVQAWIWIAHPVDRNRMIMTGHTWDADPVRGTDRPPPPPD